Protein AF-0000000083654732 (afdb_homodimer)

pLDDT: mean 75.61, std 21.15, range [20.44, 96.61]

Organism: NCBI:txid97028

Radius of gyration: 24.97 Å; Cα contacts (8 Å, |Δi|>4): 670; chains: 2; bounding box: 41×80×44 Å

Solvent-accessible surface area (backbone atoms only — not comparable to full-atom values): 16141 Å² total; per-residue (Å²): 68,27,28,28,29,35,38,69,39,68,43,82,14,39,35,30,44,23,22,6,34,38,35,41,82,42,89,95,34,48,46,33,24,30,20,31,50,41,73,69,75,74,56,57,64,41,39,33,48,48,19,45,38,50,43,53,50,49,41,56,76,68,66,46,56,57,48,37,37,32,27,56,48,55,69,53,38,44,31,61,77,44,87,53,79,51,83,87,36,42,72,58,42,49,51,40,53,58,57,44,67,73,31,57,82,53,43,71,42,65,45,60,60,78,62,40,43,64,16,48,38,29,21,60,44,12,78,77,62,32,67,46,74,37,78,56,38,72,64,80,85,46,75,57,84,78,59,68,56,73,70,72,83,119,68,28,30,27,27,38,40,73,38,70,40,82,15,38,37,32,43,23,22,5,34,37,37,43,82,43,91,97,34,48,46,34,23,31,19,33,51,42,73,70,76,73,57,58,63,41,41,36,46,49,17,46,40,49,43,53,48,49,41,54,76,67,66,46,57,57,49,36,37,34,28,57,48,54,67,54,38,43,30,60,77,46,84,53,79,51,83,87,35,44,71,57,42,50,50,38,52,57,57,44,68,73,31,57,84,52,44,71,43,65,43,60,61,79,64,40,42,64,16,47,38,29,22,60,45,10,77,76,62,34,67,46,76,36,78,56,37,71,64,78,86,47,76,56,84,79,57,68,56,73,70,73,84,120

Structure (mmCIF, N/CA/C/O backbone):
data_AF-0000000083654732-model_v1
#
loop_
_entity.id
_entity.type
_entity.pdbx_description
1 polymer Isoflavone-7-O-methyltransferase
#
loop_
_atom_site.group_PDB
_atom_site.id
_atom_site.type_symbol
_atom_site.label_atom_id
_atom_site.label_alt_id
_atom_site.label_comp_id
_atom_site.label_asym_id
_atom_site.label_entity_id
_atom_site.label_seq_id
_atom_site.pdbx_PDB_ins_code
_atom_site.Cartn_x
_atom_site.Cartn_y
_atom_site.Cartn_z
_atom_site.occupancy
_atom_site.B_iso_or_equiv
_atom_site.auth_seq_id
_atom_site.auth_comp_id
_atom_site.auth_asym_id
_atom_site.auth_atom_id
_atom_site.pdbx_PDB_model_num
ATOM 1 N N . MET A 1 1 ? 1.361 -28.633 -11.252 1 23.72 1 MET A N 1
ATOM 2 C CA . MET A 1 1 ? 1.614 -28.025 -9.949 1 23.72 1 MET A CA 1
ATOM 3 C C . MET A 1 1 ? 2.151 -26.607 -10.105 1 23.72 1 MET A C 1
ATOM 5 O O . MET A 1 1 ? 3.039 -26.361 -10.924 1 23.72 1 MET A O 1
ATOM 9 N N . ILE A 1 2 ? 1.39 -25.626 -9.713 1 22.77 2 ILE A N 1
ATOM 10 C CA . ILE A 1 2 ? 1.849 -24.241 -9.715 1 22.77 2 ILE A CA 1
ATOM 11 C C . ILE A 1 2 ? 2.205 -23.813 -8.293 1 22.77 2 ILE A C 1
ATOM 13 O O . ILE A 1 2 ? 1.452 -24.076 -7.353 1 22.77 2 ILE A O 1
ATOM 17 N N . THR A 1 3 ? 3.367 -23.392 -7.828 1 22.91 3 THR A N 1
ATOM 18 C CA . THR A 1 3 ? 3.799 -22.81 -6.562 1 22.91 3 THR A CA 1
ATOM 19 C C . THR A 1 3 ? 3.875 -21.289 -6.665 1 22.91 3 THR A C 1
ATOM 21 O O . THR A 1 3 ? 4.295 -20.751 -7.691 1 22.91 3 THR A O 1
ATOM 24 N N . THR A 1 4 ? 3.044 -20.609 -5.703 1 21.51 4 THR A N 1
ATOM 25 C CA . THR A 1 4 ? 3.037 -19.151 -5.688 1 21.51 4 THR A CA 1
ATOM 26 C C . THR A 1 4 ? 3.685 -18.62 -4.412 1 21.51 4 THR A C 1
ATOM 28 O O . THR A 1 4 ? 3.711 -19.309 -3.39 1 21.51 4 THR A O 1
ATOM 31 N N . GLN A 1 5 ? 4.593 -17.677 -4.317 1 20.68 5 GLN A N 1
ATOM 32 C CA . GLN A 1 5 ? 5.138 -16.942 -3.18 1 20.68 5 GLN A CA 1
ATOM 33 C C . GLN A 1 5 ? 4.922 -15.44 -3.342 1 20.68 5 GLN A C 1
ATOM 35 O O . GLN A 1 5 ? 4.813 -14.941 -4.463 1 20.68 5 GLN A O 1
ATOM 40 N N . TRP A 1 6 ? 4.297 -15.123 -2.216 1 20.44 6 TRP A N 1
ATOM 41 C CA . TRP A 1 6 ? 4.212 -13.666 -2.181 1 20.44 6 TRP A CA 1
ATOM 42 C C . TRP A 1 6 ? 5.23 -13.084 -1.207 1 20.44 6 TRP A C 1
ATOM 44 O O . TRP A 1 6 ? 5.702 -13.779 -0.304 1 20.44 6 TRP A O 1
ATOM 54 N N . LEU A 1 7 ? 5.976 -12.311 -1.503 1 21.89 7 LEU A N 1
ATOM 55 C CA . LEU A 1 7 ? 6.815 -11.67 -0.497 1 21.89 7 LEU A CA 1
ATOM 56 C C . LEU A 1 7 ? 6.484 -10.187 -0.376 1 21.89 7 LEU A C 1
ATOM 58 O O . LEU A 1 7 ? 6.144 -9.54 -1.369 1 21.89 7 LEU A O 1
ATOM 62 N N . LEU A 1 8 ? 5.839 -10.073 0.608 1 26.56 8 LEU A N 1
ATOM 63 C CA . LEU A 1 8 ? 5.927 -8.642 0.875 1 26.56 8 LEU A CA 1
ATOM 64 C C . LEU A 1 8 ? 7.38 -8.178 0.876 1 26.56 8 LEU A C 1
ATOM 66 O O . LEU A 1 8 ? 8.229 -8.784 1.533 1 26.56 8 LEU A O 1
ATOM 70 N N . LYS A 1 9 ? 7.904 -8.177 -0.076 1 28.05 9 LYS A N 1
ATOM 71 C CA . LYS A 1 9 ? 9.323 -7.836 -0.123 1 28.05 9 LYS A CA 1
ATOM 72 C C . LYS A 1 9 ? 9.572 -6.44 0.439 1 28.05 9 LYS A C 1
ATOM 74 O O . LYS A 1 9 ? 8.796 -5.515 0.186 1 28.05 9 LYS A O 1
ATOM 79 N N . GLY A 1 10 ? 9.949 -6.548 1.704 1 31.11 10 GLY A N 1
ATOM 80 C CA . GLY A 1 10 ? 10.609 -5.467 2.419 1 31.11 10 GLY A CA 1
ATOM 81 C C . GLY A 1 10 ? 11.268 -4.458 1.497 1 31.11 10 GLY A C 1
ATOM 82 O O . GLY A 1 10 ? 12.153 -3.71 1.919 1 31.11 10 GLY A O 1
ATOM 83 N N . LEU A 1 11 ? 11.115 -4.776 0.254 1 32.77 11 LEU A N 1
ATOM 84 C CA . LEU A 1 11 ? 12.151 -3.899 -0.28 1 32.77 11 LEU A CA 1
ATOM 85 C C . LEU A 1 11 ? 12.127 -2.542 0.416 1 32.77 11 LEU A C 1
ATOM 87 O O . LEU A 1 11 ? 11.079 -2.104 0.896 1 32.77 11 LEU A O 1
ATOM 91 N N . THR A 1 12 ? 13.261 -2.118 0.814 1 35.02 12 THR A N 1
ATOM 92 C CA . THR A 1 12 ? 13.577 -0.896 1.546 1 35.02 12 THR A CA 1
ATOM 93 C C . THR A 1 12 ? 12.467 0.137 1.381 1 35.02 12 THR A C 1
ATOM 95 O O . THR A 1 12 ? 12.251 0.97 2.263 1 35.02 12 THR A O 1
ATOM 98 N N . CYS A 1 13 ? 12.119 0.575 0.256 1 35.91 13 CYS A N 1
ATOM 99 C CA . CYS A 1 13 ? 11.491 1.881 0.09 1 35.91 13 CYS A CA 1
ATOM 100 C C . CYS A 1 13 ? 9.987 1.796 0.32 1 35.91 13 CYS A C 1
ATOM 102 O O . CYS A 1 13 ? 9.275 1.131 -0.435 1 35.91 13 CYS A O 1
ATOM 104 N N . CYS A 1 14 ? 9.39 0.965 1.242 1 44.28 14 CYS A N 1
ATOM 105 C CA . CYS A 1 14 ? 7.959 0.953 1.523 1 44.28 14 CYS A CA 1
ATOM 106 C C . CYS A 1 14 ? 7.359 2.344 1.36 1 44.28 14 CYS A C 1
ATOM 108 O O . CYS A 1 14 ? 8.024 3.346 1.628 1 44.28 14 CYS A O 1
ATOM 110 N N . GLU A 1 15 ? 6.459 2.307 0.436 1 50.62 15 GLU A N 1
ATOM 111 C CA . GLU A 1 15 ? 5.787 3.601 0.354 1 50.62 15 GLU A CA 1
ATOM 112 C C . GLU A 1 15 ? 5.321 4.068 1.73 1 50.62 15 GLU A C 1
ATOM 114 O O . GLU A 1 15 ? 4.809 3.273 2.521 1 50.62 15 GLU A O 1
ATOM 119 N N . LYS A 1 16 ? 6.197 4.701 2.304 1 61.25 16 LYS A N 1
ATOM 120 C CA . LYS A 1 16 ? 5.79 5.38 3.53 1 61.25 16 LYS A CA 1
ATOM 121 C C . LYS A 1 16 ? 4.973 6.632 3.22 1 61.25 16 LYS A C 1
ATOM 123 O O . LYS A 1 16 ? 5.226 7.313 2.225 1 61.25 16 LYS A O 1
ATOM 128 N N . LEU A 1 17 ? 3.813 6.467 3.764 1 70.44 17 LEU A N 1
ATOM 129 C CA . LEU A 1 17 ? 3.11 7.744 3.804 1 70.44 17 LEU A CA 1
ATOM 130 C C . LEU A 1 17 ? 3.766 8.696 4.798 1 70.44 17 LEU A C 1
ATOM 132 O O . LEU A 1 17 ? 4.164 8.282 5.89 1 70.44 17 LEU A O 1
ATOM 136 N N . GLY A 1 18 ? 4.107 9.787 4.269 1 75.59 18 GLY A N 1
ATOM 137 C CA . GLY A 1 18 ? 4.625 10.821 5.151 1 75.59 18 GLY A CA 1
ATOM 138 C C . GLY A 1 18 ? 3.782 12.082 5.152 1 75.59 18 GLY A C 1
ATOM 139 O O . GLY A 1 18 ? 3.109 12.385 4.164 1 75.59 18 GLY A O 1
ATOM 140 N N . TRP A 1 19 ? 3.804 12.702 6.276 1 82.89 19 TRP A N 1
ATOM 141 C CA . TRP A 1 19 ? 3.099 13.972 6.417 1 82.89 19 TRP A CA 1
ATOM 142 C C . TRP A 1 19 ? 3.947 14.984 7.18 1 82.89 19 TRP A C 1
ATOM 144 O O . TRP A 1 19 ? 4.771 14.607 8.017 1 82.89 19 TRP A O 1
ATOM 154 N N . GLY A 1 20 ? 3.828 16.179 6.801 1 83.81 20 GLY A N 1
ATOM 155 C CA . GLY A 1 20 ? 4.371 17.312 7.532 1 83.81 20 GLY A CA 1
ATOM 156 C C . GLY A 1 20 ? 3.313 18.318 7.946 1 83.81 20 GLY A C 1
ATOM 157 O O . GLY A 1 20 ? 2.351 18.552 7.211 1 83.81 20 GLY A O 1
ATOM 158 N N . LEU A 1 21 ? 3.566 18.842 9.154 1 86.09 21 LEU A N 1
ATOM 159 C CA . LEU A 1 21 ? 2.595 19.784 9.699 1 86.09 21 LEU A CA 1
ATOM 160 C C . LEU A 1 21 ? 3.292 20.894 10.479 1 86.09 21 LEU A C 1
ATOM 162 O O . LEU A 1 21 ? 4.308 20.653 11.136 1 86.09 21 LEU A O 1
ATOM 166 N N . VAL A 1 22 ? 2.786 22.151 10.323 1 87.13 22 VAL A N 1
ATOM 167 C CA . VAL A 1 22 ? 3.195 23.265 11.173 1 87.13 22 VAL A CA 1
ATOM 168 C C . VAL A 1 22 ? 1.96 23.996 11.696 1 87.13 22 VAL A C 1
ATOM 170 O O . VAL A 1 22 ? 1.037 24.291 10.934 1 87.13 22 VAL A O 1
ATOM 173 N N . ALA A 1 23 ? 1.933 24.206 13.002 1 88.31 23 ALA A N 1
ATOM 174 C CA . ALA A 1 23 ? 0.839 24.923 13.653 1 88.31 23 ALA A CA 1
ATOM 175 C C . ALA A 1 23 ? 1.311 26.27 14.193 1 88.31 23 ALA A C 1
ATOM 177 O O . ALA A 1 23 ? 2.322 26.345 14.895 1 88.31 23 ALA A O 1
ATOM 178 N N . TYR A 1 24 ? 0.587 27.288 13.801 1 86.18 24 TYR A N 1
ATOM 179 C CA . TYR A 1 24 ? 0.863 28.644 14.261 1 86.18 24 TYR A CA 1
ATOM 180 C C . TYR A 1 24 ? -0.244 29.144 15.182 1 86.18 24 TYR A C 1
ATOM 182 O O . TYR A 1 24 ? -1.425 29.088 14.83 1 86.18 24 TYR A O 1
ATOM 190 N N . ASP A 1 25 ? 0.156 29.555 16.383 1 84.14 25 ASP A N 1
ATOM 191 C CA . ASP A 1 25 ? -0.836 30.149 17.274 1 84.14 25 ASP A CA 1
ATOM 192 C C . ASP A 1 25 ? -0.983 31.646 17.013 1 84.14 25 ASP A C 1
ATOM 194 O O . ASP A 1 25 ? -2.034 32.229 17.289 1 84.14 25 ASP A O 1
ATOM 198 N N . GLN A 1 26 ? 0.06 32.307 16.6 1 80.15 26 GLN A N 1
ATOM 199 C CA . GLN A 1 26 ? 0.127 33.686 16.127 1 80.15 26 GLN A CA 1
ATOM 200 C C . GLN A 1 26 ? 0.923 33.785 14.83 1 80.15 26 GLN A C 1
ATOM 202 O O . GLN A 1 26 ? 1.696 32.883 14.499 1 80.15 26 GLN A O 1
ATOM 207 N N . PRO A 1 27 ? 0.533 34.772 14.062 1 74.09 27 PRO A N 1
ATOM 208 C CA . PRO A 1 27 ? 1.33 34.914 12.842 1 74.09 27 PRO A CA 1
ATOM 209 C C . PRO A 1 27 ? 2.831 34.804 13.101 1 74.09 27 PRO A C 1
ATOM 211 O O . PRO A 1 27 ? 3.339 35.39 14.061 1 74.09 27 PRO A O 1
ATOM 214 N N . ASN A 1 28 ? 3.465 33.97 12.418 1 71.81 28 ASN A N 1
ATOM 215 C CA . ASN A 1 28 ? 4.915 33.804 12.439 1 71.81 28 ASN A CA 1
ATOM 216 C C . ASN A 1 28 ? 5.39 33.19 13.753 1 71.81 28 ASN A C 1
ATOM 218 O O . ASN A 1 28 ? 6.553 33.343 14.13 1 71.81 28 ASN A O 1
ATOM 222 N N . SER A 1 29 ? 4.459 32.771 14.558 1 82.19 29 SER A N 1
ATOM 223 C CA . SER A 1 29 ? 4.821 32.077 15.79 1 82.19 29 SER A CA 1
ATOM 224 C C . SER A 1 29 ? 4.461 30.597 15.717 1 82.19 29 SER A C 1
ATOM 226 O O . SER A 1 29 ? 3.29 30.231 15.841 1 82.19 29 SER A O 1
ATOM 228 N N . VAL A 1 30 ? 5.462 29.847 15.638 1 84.39 30 VAL A N 1
ATOM 229 C CA . VAL A 1 30 ? 5.263 28.406 15.521 1 84.39 30 VAL A CA 1
ATOM 230 C C . VAL A 1 30 ? 4.9 27.822 16.885 1 84.39 30 VAL A C 1
ATOM 232 O O . VAL A 1 30 ? 5.615 28.032 17.867 1 84.39 30 VAL A O 1
ATOM 235 N N . TYR A 1 31 ? 3.822 27.244 16.948 1 88.53 31 TYR A N 1
ATOM 236 C CA . TYR A 1 31 ? 3.444 26.541 18.169 1 88.53 31 TYR A CA 1
ATOM 237 C C . TYR A 1 31 ? 4.012 25.127 18.182 1 88.53 31 TYR A C 1
ATOM 239 O O . TYR A 1 31 ? 4.672 24.725 19.143 1 88.53 31 TYR A O 1
ATOM 247 N N . ILE A 1 32 ? 3.776 24.383 17.098 1 87.9 32 ILE A N 1
ATOM 248 C CA . ILE A 1 32 ? 4.408 23.079 16.928 1 87.9 32 ILE A CA 1
ATOM 249 C C . ILE A 1 32 ? 4.703 22.838 15.45 1 87.9 32 ILE A C 1
ATOM 251 O O . ILE A 1 32 ? 4.046 23.41 14.577 1 87.9 32 ILE A O 1
ATOM 255 N N . SER A 1 33 ? 5.672 22.097 15.13 1 86.58 33 SER A N 1
ATOM 256 C CA . SER A 1 33 ? 5.963 21.472 13.844 1 86.58 33 SER A CA 1
ATOM 257 C C . SER A 1 33 ? 6.144 19.965 13.99 1 86.58 33 SER A C 1
ATOM 259 O O . SER A 1 33 ? 6.605 19.488 15.029 1 86.58 33 SER A O 1
ATOM 261 N N . ALA A 1 34 ? 5.665 19.243 12.995 1 86.17 34 ALA A N 1
ATOM 262 C CA . ALA A 1 34 ? 5.703 17.791 13.152 1 86.17 34 ALA A CA 1
ATOM 263 C C . ALA A 1 34 ? 5.777 17.095 11.796 1 86.17 34 ALA A C 1
ATOM 265 O O . ALA A 1 34 ? 5.35 17.651 10.781 1 86.17 34 ALA A O 1
ATOM 266 N N . CYS A 1 35 ? 6.396 15.966 11.728 1 82.25 35 CYS A N 1
ATOM 267 C CA . CYS A 1 35 ? 6.351 15.051 10.592 1 82.25 35 CYS A CA 1
ATOM 268 C C . CYS A 1 35 ? 5.996 13.639 11.042 1 82.25 35 CYS A C 1
ATOM 270 O O . CYS A 1 35 ? 6.251 13.266 12.189 1 82.25 35 CYS A O 1
ATOM 272 N N . ARG A 1 36 ? 5.294 12.966 10.229 1 78.65 36 ARG A N 1
ATOM 273 C CA . ARG A 1 36 ? 4.883 11.589 10.485 1 78.65 36 ARG A CA 1
ATOM 274 C C . ARG A 1 36 ? 5.082 10.72 9.248 1 78.65 36 ARG A C 1
ATOM 276 O O . ARG A 1 36 ? 5.048 11.218 8.12 1 78.65 36 ARG A O 1
ATOM 283 N N . ASN A 1 37 ? 5.39 9.494 9.48 1 75.11 37 ASN A N 1
ATOM 284 C CA . ASN A 1 37 ? 5.435 8.522 8.393 1 75.11 37 ASN A CA 1
ATOM 285 C C . ASN A 1 37 ? 4.734 7.221 8.775 1 75.11 37 ASN A C 1
ATOM 287 O O . ASN A 1 37 ? 4.66 6.874 9.955 1 75.11 37 ASN A O 1
ATOM 291 N N . GLU A 1 38 ? 3.985 6.698 7.957 1 71.56 38 GLU A N 1
ATOM 292 C CA . GLU A 1 38 ? 3.297 5.426 8.158 1 71.56 38 GLU A CA 1
ATOM 293 C C . GLU A 1 38 ? 3.591 4.454 7.02 1 71.56 38 GLU A C 1
ATOM 295 O O . GLU A 1 38 ? 3.62 4.848 5.852 1 71.56 38 GLU A O 1
ATOM 300 N N . SER A 1 39 ? 4.001 3.305 7.405 1 65.47 39 SER A N 1
ATOM 301 C CA . SER A 1 39 ? 4.222 2.269 6.402 1 65.47 39 SER A CA 1
ATOM 302 C C . SER A 1 39 ? 2.906 1.636 5.962 1 65.47 39 SER A C 1
ATOM 304 O O . SER A 1 39 ? 2.02 1.398 6.785 1 65.47 39 SER A O 1
ATOM 306 N N . ILE A 1 40 ? 2.73 1.633 4.715 1 60.08 40 ILE A N 1
ATOM 307 C CA . ILE A 1 40 ? 1.625 0.843 4.183 1 60.08 40 ILE A CA 1
ATOM 308 C C . ILE A 1 40 ? 2.013 -0.634 4.156 1 60.08 40 ILE A C 1
ATOM 310 O O . ILE A 1 40 ? 3.01 -1.009 3.536 1 60.08 40 ILE A O 1
ATOM 314 N N . GLU A 1 41 ? 1.504 -1.353 5.137 1 60.46 41 GLU A N 1
ATOM 315 C CA . GLU A 1 41 ? 1.827 -2.777 5.172 1 60.46 41 GLU A CA 1
ATOM 316 C C . GLU A 1 41 ? 0.789 -3.597 4.412 1 60.46 41 GLU A C 1
ATOM 318 O O . GLU A 1 41 ? -0.414 -3.368 4.55 1 60.46 41 GLU A O 1
ATOM 323 N N . ILE A 1 42 ? 1.255 -4.271 3.42 1 62.78 42 ILE A N 1
ATOM 324 C CA . ILE A 1 42 ? 0.395 -5.262 2.782 1 62.78 42 ILE A CA 1
ATOM 325 C C . ILE A 1 42 ? 0.306 -6.509 3.66 1 62.78 42 ILE A C 1
ATOM 327 O O . ILE A 1 42 ? 1.31 -6.953 4.222 1 62.78 42 ILE A O 1
ATOM 331 N N . ASP A 1 43 ? -0.898 -6.964 3.845 1 69.79 43 ASP A N 1
ATOM 332 C CA . ASP A 1 43 ? -1.082 -8.228 4.551 1 69.79 43 ASP A CA 1
ATOM 333 C C . ASP A 1 43 ? -0.396 -9.375 3.812 1 69.79 43 ASP A C 1
ATOM 335 O O . ASP A 1 43 ? -0.663 -9.607 2.631 1 69.79 43 ASP A O 1
ATOM 339 N N . PRO A 1 44 ? 0.569 -9.989 4.493 1 75.67 44 PRO A N 1
ATOM 340 C CA . PRO A 1 44 ? 1.275 -11.092 3.836 1 75.67 44 PRO A CA 1
ATOM 341 C C . PRO A 1 44 ? 0.326 -12.157 3.29 1 75.67 44 PRO A C 1
ATOM 343 O O . PRO A 1 44 ? 0.592 -12.745 2.238 1 75.67 44 PRO A O 1
ATOM 346 N N . LEU A 1 45 ? -0.816 -12.368 3.981 1 81.76 45 LEU A N 1
ATOM 347 C CA . LEU A 1 45 ? -1.783 -13.367 3.538 1 81.76 45 LEU A CA 1
ATOM 348 C C . LEU A 1 45 ? -2.425 -12.955 2.219 1 81.76 45 LEU A C 1
ATOM 350 O O . LEU A 1 45 ? -2.708 -13.803 1.369 1 81.76 45 LEU A O 1
ATOM 354 N N . LEU A 1 46 ? -2.558 -11.66 2.176 1 80.71 46 LEU A N 1
ATOM 355 C CA . LEU A 1 46 ? -3.124 -11.158 0.928 1 80.71 46 LEU A CA 1
ATOM 356 C C . LEU A 1 46 ? -2.181 -11.422 -0.241 1 80.71 46 LEU A C 1
ATOM 358 O O . LEU A 1 46 ? -2.617 -11.856 -1.31 1 80.71 46 LEU A O 1
ATOM 362 N N . ALA A 1 47 ? -0.917 -11.133 -0.057 1 78.78 47 ALA A N 1
ATOM 363 C CA . ALA A 1 47 ? 0.079 -11.392 -1.094 1 78.78 47 ALA A CA 1
ATOM 364 C C . ALA A 1 47 ? 0.11 -12.872 -1.467 1 78.78 47 ALA A C 1
ATOM 366 O O . ALA A 1 47 ? 0.215 -13.22 -2.645 1 78.78 47 ALA A O 1
ATOM 367 N N . GLU A 1 48 ? 0.007 -13.71 -0.486 1 82.12 48 GLU A N 1
ATOM 368 C CA . GLU A 1 48 ? 0.054 -15.155 -0.69 1 82.12 48 GLU A CA 1
ATOM 369 C C . GLU A 1 48 ? -1.145 -15.636 -1.503 1 82.12 48 GLU A C 1
ATOM 371 O O . GLU A 1 48 ? -0.99 -16.412 -2.448 1 82.12 48 GLU A O 1
ATOM 376 N N . VAL A 1 49 ? -2.31 -15.159 -1.134 1 88.89 49 VAL A N 1
ATOM 377 C CA . VAL A 1 49 ? -3.507 -15.625 -1.826 1 88.89 49 VAL A CA 1
ATOM 378 C C . VAL A 1 49 ? -3.532 -15.068 -3.248 1 88.89 49 VAL A C 1
ATOM 380 O O . VAL A 1 49 ? -3.997 -15.735 -4.175 1 88.89 49 VAL A O 1
ATOM 383 N N . LEU A 1 50 ? -2.975 -13.922 -3.443 1 85.12 50 LEU A N 1
ATOM 384 C CA . LEU A 1 50 ? -2.876 -13.367 -4.788 1 85.12 50 LEU A CA 1
ATOM 385 C C . LEU A 1 50 ? -1.945 -14.206 -5.656 1 85.12 50 LEU A C 1
ATOM 387 O O . LEU A 1 50 ? -2.175 -14.352 -6.859 1 85.12 50 LEU A O 1
ATOM 391 N N . GLY A 1 51 ? -0.887 -14.668 -5.047 1 86.39 51 GLY A N 1
ATOM 392 C CA . GLY A 1 51 ? -0.018 -15.585 -5.768 1 86.39 51 GLY A CA 1
ATOM 393 C C . GLY A 1 51 ? -0.733 -16.835 -6.244 1 86.39 51 GLY A C 1
ATOM 394 O O . GLY A 1 51 ? -0.558 -17.259 -7.389 1 86.39 51 GLY A O 1
ATOM 395 N N . ILE A 1 52 ? -1.522 -17.421 -5.389 1 88.91 52 ILE A N 1
ATOM 396 C CA . ILE A 1 52 ? -2.282 -18.619 -5.729 1 88.91 52 ILE A CA 1
ATOM 397 C C . ILE A 1 52 ? -3.296 -18.293 -6.824 1 88.91 52 ILE A C 1
ATOM 399 O O . ILE A 1 52 ? -3.436 -19.045 -7.792 1 88.91 52 ILE A O 1
ATOM 403 N N . ARG A 1 53 ? -3.975 -17.171 -6.707 1 91.24 53 ARG A N 1
ATOM 404 C CA . ARG A 1 53 ? -4.926 -16.756 -7.733 1 91.24 53 ARG A CA 1
ATOM 405 C C . ARG A 1 53 ? -4.242 -16.617 -9.089 1 91.24 53 ARG A C 1
ATOM 407 O O . ARG A 1 53 ? -4.791 -17.03 -10.113 1 91.24 53 ARG A O 1
ATOM 414 N N . TRP A 1 54 ? -3.065 -16.028 -9.002 1 88.83 54 TRP A N 1
ATOM 415 C CA . TRP A 1 54 ? -2.307 -15.883 -10.24 1 88.83 54 TRP A CA 1
ATOM 416 C C . TRP A 1 54 ? -1.974 -17.246 -10.838 1 88.83 54 TRP A C 1
ATOM 418 O O . TRP A 1 54 ? -2.036 -17.428 -12.056 1 88.83 54 TRP A O 1
ATOM 428 N N . GLY A 1 55 ? -1.577 -18.189 -10.028 1 91.06 55 GLY A N 1
ATOM 429 C CA . GLY A 1 55 ? -1.349 -19.546 -10.499 1 91.06 55 GLY A CA 1
ATOM 430 C C . GLY A 1 55 ? -2.566 -20.158 -11.168 1 91.06 55 GLY A C 1
ATOM 431 O O . GLY A 1 55 ? -2.459 -20.739 -12.25 1 91.06 55 GLY A O 1
ATOM 432 N N . LEU A 1 56 ? -3.704 -20.021 -10.587 1 92.27 56 LEU A N 1
ATOM 433 C CA . LEU A 1 56 ? -4.945 -20.561 -11.129 1 92.27 56 LEU A CA 1
ATOM 434 C C . LEU A 1 56 ? -5.295 -19.895 -12.456 1 92.27 56 LEU A C 1
ATOM 436 O O . LEU A 1 56 ? -5.688 -20.569 -13.41 1 92.27 56 LEU A O 1
ATOM 440 N N . GLN A 1 57 ? -5.116 -18.607 -12.466 1 93.71 57 GLN A N 1
ATOM 441 C CA . GLN A 1 57 ? -5.372 -17.879 -13.705 1 93.71 57 GLN A CA 1
ATOM 442 C C . GLN A 1 57 ? -4.443 -18.347 -14.821 1 93.71 57 GLN A C 1
ATOM 444 O O . GLN A 1 57 ? -4.869 -18.501 -15.967 1 93.71 57 GLN A O 1
ATOM 449 N N . THR A 1 58 ? -3.21 -18.532 -14.447 1 88.72 58 THR A N 1
ATOM 450 C CA . THR A 1 58 ? -2.234 -19.008 -15.421 1 88.72 58 THR A CA 1
ATOM 451 C C . THR A 1 58 ? -2.651 -20.364 -15.985 1 88.72 58 THR A C 1
ATOM 453 O O . THR A 1 58 ? -2.601 -20.578 -17.198 1 88.72 58 THR A O 1
ATOM 456 N N . ALA A 1 59 ? -3.076 -21.271 -15.139 1 91.27 59 ALA A N 1
ATOM 457 C CA . ALA A 1 59 ? -3.54 -22.584 -15.58 1 91.27 59 ALA A CA 1
ATOM 458 C C . ALA A 1 59 ? -4.722 -22.455 -16.537 1 91.27 59 ALA A C 1
ATOM 460 O O . ALA A 1 59 ? -4.795 -23.165 -17.543 1 91.27 59 ALA A O 1
ATOM 461 N N . LYS A 1 60 ? -5.605 -21.551 -16.241 1 93.36 60 LYS A N 1
ATOM 462 C CA . LYS A 1 60 ? -6.763 -21.309 -17.096 1 93.36 60 LYS A CA 1
ATOM 463 C C . LYS A 1 60 ? -6.337 -20.779 -18.462 1 93.36 60 LYS A C 1
ATOM 465 O O . LYS A 1 60 ? -6.812 -21.256 -19.494 1 93.36 60 LYS A O 1
ATOM 470 N N . ASP A 1 61 ? -5.412 -19.839 -18.401 1 92.45 61 ASP A N 1
ATOM 471 C CA . ASP A 1 61 ? -4.922 -19.235 -19.637 1 92.45 61 ASP A CA 1
ATOM 472 C C . ASP A 1 61 ? -4.216 -20.268 -20.512 1 92.45 61 ASP A C 1
ATOM 474 O O . ASP A 1 61 ? -4.232 -20.164 -21.74 1 92.45 61 ASP A O 1
ATOM 478 N N . LEU A 1 62 ? -3.623 -21.315 -19.869 1 87.59 62 LEU A N 1
ATOM 479 C CA . LEU A 1 62 ? -2.926 -22.377 -20.587 1 87.59 62 LEU A CA 1
ATOM 480 C C . LEU A 1 62 ? -3.9 -23.461 -21.034 1 87.59 62 LEU A C 1
ATOM 482 O O . LEU A 1 62 ? -3.497 -24.445 -21.658 1 87.59 62 LEU A O 1
ATOM 486 N N . ASN A 1 63 ? -5.168 -23.321 -20.663 1 94.08 63 ASN A N 1
ATOM 487 C CA . ASN A 1 63 ? -6.234 -24.255 -21.011 1 94.08 63 ASN A CA 1
ATOM 488 C C . ASN A 1 63 ? -5.951 -25.655 -20.473 1 94.08 63 ASN A C 1
ATOM 490 O O . ASN A 1 63 ? -6.147 -26.646 -21.178 1 94.08 63 ASN A O 1
ATOM 494 N N . TRP A 1 64 ? -5.407 -25.751 -19.291 1 90.35 64 TRP A N 1
ATOM 495 C CA . TRP A 1 64 ? -5.189 -27.038 -18.64 1 90.35 64 TRP A CA 1
ATOM 496 C C . TRP A 1 64 ? -6.479 -27.556 -18.012 1 90.35 64 TRP A C 1
ATOM 498 O O . TRP A 1 64 ? -7.174 -26.818 -17.31 1 90.35 64 TRP A O 1
ATOM 508 N N . PRO A 1 65 ? -6.836 -28.761 -18.296 1 93.27 65 PRO A N 1
ATOM 509 C CA . PRO A 1 65 ? -8.087 -29.298 -17.755 1 93.27 65 PRO A CA 1
ATOM 510 C C . PRO A 1 65 ? -8.004 -29.594 -16.26 1 93.27 65 PRO A C 1
ATOM 512 O O . PRO A 1 65 ? -9.018 -29.54 -15.559 1 93.27 65 PRO A O 1
ATOM 515 N N . THR A 1 66 ? -6.786 -30.055 -15.818 1 92.31 66 THR A N 1
ATOM 516 C CA . THR A 1 66 ? -6.539 -30.328 -14.407 1 92.31 66 THR A CA 1
ATOM 517 C C . THR A 1 66 ? -5.395 -29.467 -13.88 1 92.31 66 THR A C 1
ATOM 519 O O . THR A 1 66 ? -4.535 -29.031 -14.649 1 92.31 66 THR A O 1
ATOM 522 N N . VAL A 1 67 ? -5.501 -29.193 -12.604 1 89.87 67 VAL A N 1
ATOM 523 C CA . VAL A 1 67 ? -4.434 -28.373 -12.039 1 89.87 67 VAL A CA 1
ATOM 524 C C . VAL A 1 67 ? -4.201 -28.76 -10.581 1 89.87 67 VAL A C 1
ATOM 526 O O . VAL A 1 67 ? -5.147 -29.081 -9.858 1 89.87 67 VAL A O 1
ATOM 529 N N . THR A 1 68 ? -2.928 -28.817 -10.224 1 89.55 68 THR A N 1
ATOM 530 C CA . THR A 1 68 ? -2.499 -28.858 -8.831 1 89.55 68 THR A CA 1
ATOM 531 C C . THR A 1 68 ? -1.682 -27.618 -8.48 1 89.55 68 THR A C 1
ATOM 533 O O . THR A 1 68 ? -0.642 -27.36 -9.088 1 89.55 68 THR A O 1
ATOM 536 N N . ILE A 1 69 ? -2.254 -26.823 -7.546 1 89.77 69 ILE A N 1
ATOM 537 C CA . ILE A 1 69 ? -1.54 -25.644 -7.068 1 89.77 69 ILE A CA 1
ATOM 538 C C . ILE A 1 69 ? -0.788 -25.983 -5.783 1 89.77 69 ILE A C 1
ATOM 540 O O . ILE A 1 69 ? -1.368 -26.533 -4.843 1 89.77 69 ILE A O 1
ATOM 544 N N . VAL A 1 70 ? 0.475 -25.671 -5.771 1 85.95 70 VAL A N 1
ATOM 545 C CA . VAL A 1 70 ? 1.312 -25.9 -4.597 1 85.95 70 VAL A CA 1
ATOM 546 C C . VAL A 1 70 ? 1.785 -24.563 -4.031 1 85.95 70 VAL A C 1
ATOM 548 O O . VAL A 1 70 ? 2.268 -23.704 -4.772 1 85.95 70 VAL A O 1
ATOM 551 N N . SER A 1 71 ? 1.617 -24.388 -2.77 1 84.45 71 SER A N 1
ATOM 552 C CA . SER A 1 71 ? 2.019 -23.16 -2.093 1 84.45 71 SER A CA 1
ATOM 553 C C . SER A 1 71 ? 2.576 -23.451 -0.703 1 84.45 71 SER A C 1
ATOM 555 O O . SER A 1 71 ? 2.199 -24.44 -0.072 1 84.45 71 SER A O 1
ATOM 557 N N . ASP A 1 72 ? 3.417 -22.602 -0.188 1 78.38 72 ASP A N 1
ATOM 558 C CA . ASP A 1 72 ? 3.929 -22.75 1.171 1 78.38 72 ASP A CA 1
ATOM 559 C C . ASP A 1 72 ? 3.125 -21.906 2.156 1 78.38 72 ASP A C 1
ATOM 561 O O . ASP A 1 72 ? 3.529 -21.734 3.308 1 78.38 72 ASP A O 1
ATOM 565 N N . ALA A 1 73 ? 1.939 -21.382 1.734 1 83.01 73 ALA A N 1
ATOM 566 C CA . ALA A 1 73 ? 1.039 -20.607 2.584 1 83.01 73 ALA A CA 1
ATOM 567 C C . ALA A 1 73 ? -0.044 -21.494 3.19 1 83.01 73 ALA A C 1
ATOM 569 O O . ALA A 1 73 ? -1.157 -21.572 2.665 1 83.01 73 ALA A O 1
ATOM 570 N N . GLU A 1 74 ? 0.316 -22.051 4.318 1 89.33 74 GLU A N 1
ATOM 571 C CA . GLU A 1 74 ? -0.549 -23.055 4.931 1 89.33 74 GLU A CA 1
ATOM 572 C C . GLU A 1 74 ? -1.929 -22.481 5.238 1 89.33 74 GLU A C 1
ATOM 574 O O . GLU A 1 74 ? -2.948 -23.096 4.918 1 89.33 74 GLU A O 1
ATOM 579 N N . VAL A 1 75 ? -1.981 -21.313 5.788 1 91.13 75 VAL A N 1
ATOM 580 C CA . VAL A 1 75 ? -3.236 -20.699 6.211 1 91.13 75 VAL A CA 1
ATOM 581 C C . VAL A 1 75 ? -4.124 -20.448 4.995 1 91.13 75 VAL A C 1
ATOM 583 O O . VAL A 1 75 ? -5.321 -20.746 5.02 1 91.13 75 VAL A O 1
ATOM 586 N N . VAL A 1 76 ? -3.561 -19.987 3.937 1 89.29 76 VAL A N 1
ATOM 587 C CA . VAL A 1 76 ? -4.307 -19.654 2.727 1 89.29 76 VAL A CA 1
ATOM 588 C C . VAL A 1 76 ? -4.855 -20.93 2.091 1 89.29 76 VAL A C 1
ATOM 590 O O . VAL A 1 76 ? -6.017 -20.976 1.68 1 89.29 76 VAL A O 1
ATOM 593 N N . VAL A 1 77 ? -3.976 -21.93 2.045 1 91.19 77 VAL A N 1
ATOM 594 C CA . VAL A 1 77 ? -4.386 -23.204 1.464 1 91.19 77 VAL A CA 1
ATOM 595 C C . VAL A 1 77 ? -5.565 -23.775 2.249 1 91.19 77 VAL A C 1
ATOM 597 O O . VAL A 1 77 ? -6.532 -24.264 1.66 1 91.19 77 VAL A O 1
ATOM 600 N N . LYS A 1 78 ? -5.485 -23.635 3.532 1 95.18 78 LYS A N 1
ATOM 601 C CA . LYS A 1 78 ? -6.578 -24.101 4.381 1 95.18 78 LYS A CA 1
ATOM 602 C C . LYS A 1 78 ? -7.859 -23.32 4.104 1 95.18 78 LYS A C 1
ATOM 604 O O . LYS A 1 78 ? -8.946 -23.899 4.049 1 95.18 78 LYS A O 1
ATOM 609 N N . CYS A 1 79 ? -7.759 -22.081 3.887 1 95.23 79 CYS A N 1
ATOM 610 C CA . CYS A 1 79 ? -8.918 -21.238 3.62 1 95.23 79 CYS A CA 1
ATOM 611 C C . CYS A 1 79 ? -9.585 -21.626 2.306 1 95.23 79 CYS A C 1
ATOM 613 O O . CYS A 1 79 ? -10.813 -21.638 2.208 1 95.23 79 CYS A O 1
ATOM 615 N N . ILE A 1 80 ? -8.803 -21.924 1.391 1 93.8 80 ILE A N 1
ATOM 616 C CA . ILE A 1 80 ? -9.328 -22.253 0.069 1 93.8 80 ILE A CA 1
ATOM 617 C C . ILE A 1 80 ? -10.026 -23.61 0.114 1 93.8 80 ILE A C 1
ATOM 619 O O . ILE A 1 80 ? -11.098 -23.784 -0.471 1 93.8 80 ILE A O 1
ATOM 623 N N . ASN A 1 81 ? -9.376 -24.525 0.834 1 94.82 81 ASN A N 1
ATOM 624 C CA . ASN A 1 81 ? -9.86 -25.901 0.818 1 94.82 81 ASN A CA 1
ATOM 625 C C . ASN A 1 81 ? -10.985 -26.112 1.827 1 94.82 81 ASN A C 1
ATOM 627 O O . ASN A 1 81 ? -11.705 -27.11 1.761 1 94.82 81 ASN A O 1
ATOM 631 N N . SER A 1 82 ? -11.024 -25.208 2.794 1 88.55 82 SER A N 1
ATOM 632 C CA . SER A 1 82 ? -11.967 -25.452 3.88 1 88.55 82 SER A CA 1
ATOM 633 C C . SER A 1 82 ? -12.851 -24.235 4.128 1 88.55 82 SER A C 1
ATOM 635 O O . SER A 1 82 ? -12.865 -23.297 3.327 1 88.55 82 SER A O 1
ATOM 637 N N . LYS A 1 83 ? -13.471 -24.184 5.331 1 79.99 83 LYS A N 1
ATOM 638 C CA . LYS A 1 83 ? -14.35 -23.083 5.716 1 79.99 83 LYS A CA 1
ATOM 639 C C . LYS A 1 83 ? -13.625 -22.092 6.623 1 79.99 83 LYS A C 1
ATOM 641 O O . LYS A 1 83 ? -14.251 -21.211 7.215 1 79.99 83 LYS A O 1
ATOM 646 N N . ALA A 1 84 ? -12.326 -22.325 6.694 1 85.96 84 ALA A N 1
ATOM 647 C CA . ALA A 1 84 ? -11.589 -21.314 7.447 1 85.96 84 ALA A CA 1
ATOM 648 C C . ALA A 1 84 ? -11.69 -19.947 6.775 1 85.96 84 ALA A C 1
ATOM 650 O O . ALA A 1 84 ? -11.752 -19.856 5.547 1 85.96 84 ALA A O 1
ATOM 651 N N . HIS A 1 85 ? -11.835 -19.038 7.631 1 88.76 85 HIS A N 1
ATOM 652 C CA . HIS A 1 85 ? -12.038 -17.699 7.09 1 88.76 85 HIS A CA 1
ATOM 653 C C . HIS A 1 85 ? -11.097 -16.692 7.744 1 88.76 85 HIS A C 1
ATOM 655 O O . HIS A 1 85 ? -10.881 -16.736 8.957 1 88.76 85 HIS A O 1
ATOM 661 N N . VAL A 1 86 ? -10.446 -16.016 6.91 1 88.62 86 VAL A N 1
ATOM 662 C CA . VAL A 1 86 ? -9.704 -14.828 7.316 1 88.62 86 VAL A CA 1
ATOM 663 C C . VAL A 1 86 ? -10.219 -13.61 6.553 1 88.62 86 VAL A C 1
ATOM 665 O O . VAL A 1 86 ? -10.116 -13.55 5.325 1 88.62 86 VAL A O 1
ATOM 668 N N . ALA A 1 87 ? -10.729 -12.662 7.285 1 88.61 87 ALA A N 1
ATOM 669 C CA . ALA A 1 87 ? -11.438 -11.523 6.708 1 88.61 87 ALA A CA 1
ATOM 670 C C . ALA A 1 87 ? -10.575 -10.805 5.675 1 88.61 87 ALA A C 1
ATOM 672 O O . ALA A 1 87 ? -11.061 -10.425 4.607 1 88.61 87 ALA A O 1
ATOM 673 N N . ALA A 1 88 ? -9.305 -10.685 5.904 1 79.27 88 ALA A N 1
ATOM 674 C CA . ALA A 1 88 ? -8.384 -9.892 5.093 1 79.27 88 ALA A CA 1
ATOM 675 C C . ALA A 1 88 ? -8.237 -10.483 3.694 1 79.27 88 ALA A C 1
ATOM 677 O O . ALA A 1 88 ? -7.899 -9.771 2.745 1 79.27 88 ALA A O 1
ATOM 678 N N . ILE A 1 89 ? -8.546 -11.753 3.507 1 86.3 89 ILE A N 1
ATOM 679 C CA . ILE A 1 89 ? -8.252 -12.373 2.219 1 86.3 89 ILE A CA 1
ATOM 680 C C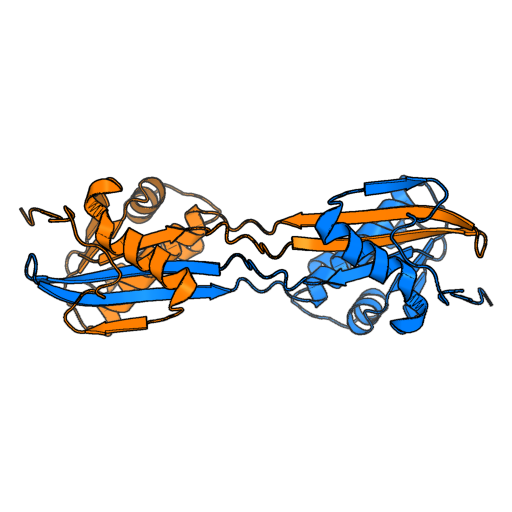 . ILE A 1 89 ? -9.505 -13.056 1.676 1 86.3 89 ILE A C 1
ATOM 682 O O . ILE A 1 89 ? -9.479 -13.642 0.592 1 86.3 89 ILE A O 1
ATOM 686 N N . ASP A 1 90 ? -10.635 -12.909 2.341 1 92.62 90 ASP A N 1
ATOM 687 C CA . ASP A 1 90 ? -11.85 -13.654 2.024 1 92.62 90 ASP A CA 1
ATOM 688 C C . ASP A 1 90 ? -12.275 -13.422 0.576 1 92.62 90 ASP A C 1
ATOM 690 O O . ASP A 1 90 ? -12.69 -14.356 -0.112 1 92.62 90 ASP A O 1
ATOM 694 N N . HIS A 1 91 ? -12.211 -12.219 0.147 1 91.38 91 HIS A N 1
ATOM 695 C CA . HIS A 1 91 ? -12.671 -11.917 -1.203 1 91.38 91 HIS A CA 1
ATOM 696 C C . HIS A 1 91 ? -11.795 -12.599 -2.249 1 91.38 91 HIS A C 1
ATOM 698 O O . HIS A 1 91 ? -12.296 -13.07 -3.273 1 91.38 91 HIS A O 1
ATOM 704 N N . ILE A 1 92 ? -10.531 -12.654 -2.022 1 90.27 92 ILE A N 1
ATOM 705 C CA . ILE A 1 92 ? -9.628 -13.273 -2.985 1 90.27 92 ILE A CA 1
ATOM 706 C C . ILE A 1 92 ? -9.749 -14.793 -2.902 1 90.27 92 ILE A C 1
ATOM 708 O O . ILE A 1 92 ? -9.644 -15.487 -3.916 1 90.27 92 ILE A O 1
ATOM 712 N N . VAL A 1 93 ? -9.966 -15.311 -1.671 1 95.02 93 VAL A N 1
ATOM 713 C CA . VAL A 1 93 ? -10.195 -16.741 -1.494 1 95.02 93 VAL A CA 1
ATOM 714 C C . VAL A 1 93 ? -11.408 -17.176 -2.314 1 95.02 93 VAL A C 1
ATOM 716 O O . VAL A 1 93 ? -11.375 -18.212 -2.981 1 95.02 93 VAL A O 1
ATOM 719 N N . GLN A 1 94 ? -12.414 -16.351 -2.266 1 95.61 94 GLN A N 1
ATOM 720 C CA . GLN A 1 94 ? -13.601 -16.65 -3.059 1 95.61 94 GLN A CA 1
ATOM 721 C C . GLN A 1 94 ? -13.282 -16.642 -4.551 1 95.61 94 GLN A C 1
ATOM 723 O O . GLN A 1 94 ? -13.765 -17.495 -5.299 1 95.61 94 GLN A O 1
ATOM 728 N N . ASP A 1 95 ? -12.516 -15.693 -4.971 1 94.17 95 ASP A N 1
ATOM 729 C CA . ASP A 1 95 ? -12.074 -15.665 -6.361 1 94.17 95 ASP A CA 1
ATOM 730 C C . ASP A 1 95 ? -11.372 -16.967 -6.74 1 94.17 95 ASP A C 1
ATOM 732 O O . ASP A 1 95 ? -11.617 -17.521 -7.814 1 94.17 95 ASP A O 1
ATOM 736 N N . CYS A 1 96 ? -10.505 -17.444 -5.916 1 93.33 96 CYS A N 1
ATOM 737 C CA . CYS A 1 96 ? -9.768 -18.68 -6.158 1 93.33 96 CYS A CA 1
ATOM 738 C C . CYS A 1 96 ? -10.718 -19.865 -6.286 1 93.33 96 CYS A C 1
ATOM 740 O O . CYS A 1 96 ? -10.548 -20.709 -7.168 1 93.33 96 CYS A O 1
ATOM 742 N N . ARG A 1 97 ? -11.735 -19.854 -5.443 1 96.33 97 ARG A N 1
ATOM 743 C CA . ARG A 1 97 ? -12.701 -20.947 -5.48 1 96.33 97 ARG A CA 1
ATOM 744 C C . ARG A 1 97 ? -13.489 -20.937 -6.786 1 96.33 97 ARG A C 1
ATOM 746 O O . ARG A 1 97 ? -13.773 -21.994 -7.354 1 96.33 97 ARG A O 1
ATOM 753 N N . VAL A 1 98 ? -13.805 -19.8 -7.233 1 96.59 98 VAL A N 1
ATOM 754 C CA . VAL A 1 98 ? -14.507 -19.673 -8.506 1 96.59 98 VAL A CA 1
ATOM 755 C C . VAL A 1 98 ? -13.616 -20.171 -9.641 1 96.59 98 VAL A C 1
ATOM 757 O O . VAL A 1 98 ? -14.07 -20.913 -10.515 1 96.59 98 VAL A O 1
ATOM 760 N N . LEU A 1 99 ? -12.384 -19.82 -9.632 1 94.95 99 LEU A N 1
ATOM 761 C CA . LEU A 1 99 ? -11.442 -20.251 -10.66 1 94.95 99 LEU A CA 1
ATOM 762 C C . LEU A 1 99 ? -11.282 -21.767 -10.649 1 94.95 99 LEU A C 1
ATOM 764 O O . LEU A 1 99 ? -11.142 -22.388 -11.705 1 94.95 99 LEU A O 1
ATOM 768 N N . LEU A 1 100 ? -11.302 -22.371 -9.453 1 95.35 100 LEU A N 1
ATOM 769 C CA . LEU A 1 100 ? -11.106 -23.809 -9.303 1 95.35 100 LEU A CA 1
ATOM 770 C C . LEU A 1 100 ? -12.218 -24.585 -10 1 95.35 100 LEU A C 1
ATOM 772 O O . LEU A 1 100 ? -12.02 -25.733 -10.405 1 95.35 100 LEU A O 1
ATOM 776 N N . LEU A 1 101 ? -13.375 -23.95 -10.189 1 96.45 101 LEU A N 1
ATOM 777 C CA . LEU A 1 101 ? -14.519 -24.603 -10.817 1 96.45 101 LEU A CA 1
ATOM 778 C C . LEU A 1 101 ? -14.25 -24.865 -12.295 1 96.45 101 LEU A C 1
ATOM 780 O O . LEU A 1 101 ? -14.943 -25.669 -12.923 1 96.45 101 LEU A O 1
ATOM 784 N N . ASP A 1 102 ? -13.294 -24.26 -12.847 1 95.2 102 ASP A N 1
ATOM 785 C CA . ASP A 1 102 ? -12.989 -24.385 -14.268 1 95.2 102 ASP A CA 1
ATOM 786 C C . ASP A 1 102 ? -12.139 -25.624 -14.541 1 95.2 102 ASP A C 1
ATOM 788 O O . ASP A 1 102 ? -11.874 -25.96 -15.697 1 95.2 102 ASP A O 1
ATOM 792 N N . PHE A 1 103 ? -11.743 -26.363 -13.534 1 94.51 103 PHE A N 1
ATOM 793 C CA . PHE A 1 103 ? -10.822 -27.484 -13.686 1 94.51 103 PHE A CA 1
ATOM 794 C C . PHE A 1 103 ? -11.478 -28.787 -13.245 1 94.51 103 PHE A C 1
ATOM 796 O O . PHE A 1 103 ? -12.379 -28.781 -12.403 1 94.51 103 PHE A O 1
ATOM 803 N N . HIS A 1 104 ? -10.932 -29.864 -13.865 1 95.19 104 HIS A N 1
ATOM 804 C CA . HIS A 1 104 ? -11.345 -31.194 -13.435 1 95.19 104 HIS A CA 1
ATOM 805 C C . HIS A 1 104 ? -10.559 -31.646 -12.209 1 95.19 104 HIS A C 1
ATOM 807 O O . HIS A 1 104 ? -9.335 -31.788 -12.268 1 95.19 104 HIS A O 1
ATOM 813 N N . ASP A 1 105 ? -11.162 -31.862 -11.037 1 92.01 105 ASP A N 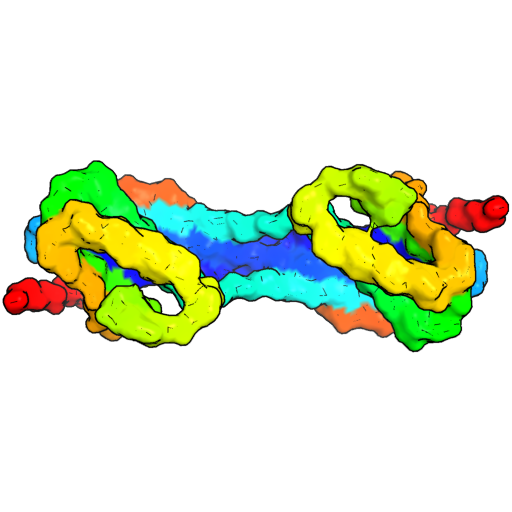1
ATOM 814 C CA . ASP A 1 105 ? -10.587 -32.369 -9.795 1 92.01 105 ASP A CA 1
ATOM 815 C C . ASP A 1 105 ? -9.387 -31.53 -9.362 1 92.01 105 ASP A C 1
ATOM 817 O O . ASP A 1 105 ? -8.284 -32.055 -9.195 1 92.01 105 ASP A O 1
ATOM 821 N N . PRO A 1 106 ? -9.563 -30.227 -9.288 1 92.24 106 PRO A N 1
ATOM 822 C CA . PRO A 1 106 ? -8.445 -29.366 -8.896 1 92.24 106 PRO A CA 1
ATOM 823 C C . PRO A 1 106 ? -7.963 -29.636 -7.473 1 92.24 106 PRO A C 1
ATOM 825 O O . PRO A 1 106 ? -8.734 -30.111 -6.636 1 92.24 106 PRO A O 1
ATOM 828 N N . ASN A 1 107 ? -6.669 -29.413 -7.275 1 90.07 107 ASN A N 1
ATOM 829 C CA . ASN A 1 107 ? -6.041 -29.608 -5.972 1 90.07 107 ASN A CA 1
ATOM 830 C C . ASN A 1 107 ? -5.17 -28.417 -5.586 1 90.07 107 ASN A C 1
ATOM 832 O O . ASN A 1 107 ? -4.415 -27.9 -6.411 1 90.07 107 ASN A O 1
ATOM 836 N N . VAL A 1 108 ? -5.37 -27.917 -4.419 1 90.7 108 VAL A N 1
ATOM 837 C CA . VAL A 1 108 ? -4.498 -26.912 -3.82 1 90.7 108 VAL A CA 1
ATOM 838 C C . VAL A 1 108 ? -3.813 -27.491 -2.584 1 90.7 108 VAL A C 1
ATOM 840 O O . VAL A 1 108 ? -4.481 -27.903 -1.632 1 90.7 108 VAL A O 1
ATOM 843 N N . MET A 1 109 ? -2.522 -27.504 -2.553 1 88.41 109 MET A N 1
ATOM 844 C CA . MET A 1 109 ? -1.815 -28.204 -1.484 1 88.41 109 MET A CA 1
ATOM 845 C C . MET A 1 109 ? -0.752 -27.307 -0.858 1 88.41 109 MET A C 1
ATOM 847 O O . MET A 1 109 ? -0.165 -26.464 -1.539 1 88.41 109 MET A O 1
ATOM 851 N N . PHE A 1 110 ? -0.526 -27.633 0.389 1 88.78 110 PHE A N 1
ATOM 852 C CA . PHE A 1 110 ? 0.521 -26.955 1.144 1 88.78 110 PHE A CA 1
ATOM 853 C C . PHE A 1 110 ? 1.8 -27.784 1.16 1 88.78 110 PHE A C 1
ATOM 855 O O . PHE A 1 110 ? 1.756 -28.998 1.368 1 88.78 110 PHE A O 1
ATOM 862 N N . VAL A 1 111 ? 2.899 -27.138 0.835 1 81.57 111 VAL A N 1
ATOM 863 C CA . VAL A 1 111 ? 4.211 -27.746 1.032 1 81.57 111 VAL A CA 1
ATOM 864 C C . VAL A 1 111 ? 5.106 -26.797 1.825 1 81.57 111 VAL A C 1
ATOM 866 O O . VAL A 1 111 ? 4.887 -25.583 1.828 1 81.57 111 VAL A O 1
ATOM 869 N N . LYS A 1 112 ? 6.125 -27.332 2.456 1 81.9 112 LYS A N 1
ATOM 870 C CA . LYS A 1 112 ? 7.091 -26.487 3.152 1 81.9 112 LYS A CA 1
ATOM 871 C C . LYS A 1 112 ? 7.937 -25.69 2.163 1 81.9 112 LYS A C 1
ATOM 873 O O . LYS A 1 112 ? 8.145 -26.122 1.027 1 81.9 112 LYS A O 1
ATOM 878 N N . ARG A 1 113 ? 8.411 -24.628 2.608 1 75.66 113 ARG A N 1
ATOM 879 C CA . ARG A 1 113 ? 9.139 -23.657 1.798 1 75.66 113 ARG A CA 1
ATOM 880 C C . ARG A 1 113 ? 10.285 -24.323 1.043 1 75.66 113 ARG A C 1
ATOM 882 O O . ARG A 1 113 ? 10.57 -23.967 -0.103 1 75.66 113 ARG A O 1
ATOM 889 N N . ASP A 1 114 ? 10.912 -25.319 1.648 1 74.08 114 ASP A N 1
ATOM 890 C CA . ASP A 1 114 ? 12.073 -25.981 1.062 1 74.08 114 ASP A CA 1
ATOM 891 C C . ASP A 1 114 ? 11.684 -26.769 -0.187 1 74.08 114 ASP A C 1
ATOM 893 O O . ASP A 1 114 ? 12.528 -27.039 -1.045 1 74.08 114 ASP A O 1
ATOM 897 N N . LEU A 1 115 ? 10.414 -27.139 -0.35 1 71.73 115 LEU A N 1
ATOM 898 C CA . LEU A 1 115 ? 9.93 -27.872 -1.515 1 71.73 115 LEU A CA 1
ATOM 899 C C . LEU A 1 115 ? 9.41 -26.914 -2.582 1 71.73 115 LEU A C 1
ATOM 901 O O . LEU A 1 115 ? 9.072 -27.337 -3.69 1 71.73 115 LEU A O 1
ATOM 905 N N . ASN A 1 116 ? 9.395 -25.599 -2.283 1 73.45 116 ASN A N 1
ATOM 906 C CA . ASN A 1 116 ? 8.901 -24.583 -3.207 1 73.45 116 ASN A CA 1
ATOM 907 C C . ASN A 1 116 ? 10 -23.598 -3.595 1 73.45 116 ASN A C 1
ATOM 909 O O . ASN A 1 116 ? 9.731 -22.414 -3.806 1 73.45 116 ASN A O 1
ATOM 913 N N . ILE A 1 117 ? 11.172 -23.988 -3.677 1 75.01 117 ILE A N 1
ATOM 914 C CA . ILE A 1 117 ? 12.373 -23.165 -3.779 1 75.01 117 ILE A CA 1
ATOM 915 C C . ILE A 1 117 ? 12.377 -22.422 -5.113 1 75.01 117 ILE A C 1
ATOM 917 O O . ILE A 1 117 ? 12.834 -21.279 -5.192 1 75.01 117 ILE A O 1
ATOM 921 N N . VAL A 1 118 ? 11.912 -23.052 -6.139 1 77.26 118 VAL A N 1
ATOM 922 C CA . VAL A 1 118 ? 11.952 -22.423 -7.455 1 77.26 118 VAL A CA 1
ATOM 923 C C . VAL A 1 118 ? 11.048 -21.193 -7.468 1 77.26 118 VAL A C 1
ATOM 925 O O . VAL A 1 118 ? 11.477 -20.104 -7.858 1 77.26 118 VAL A O 1
ATOM 928 N N . ALA A 1 119 ? 9.794 -21.378 -7.023 1 78.96 119 ALA A N 1
ATOM 929 C CA . ALA A 1 119 ? 8.875 -20.245 -6.961 1 78.96 119 ALA A CA 1
ATOM 930 C C . ALA A 1 119 ? 9.419 -19.147 -6.05 1 78.96 119 ALA A C 1
ATOM 932 O O . ALA A 1 119 ? 9.281 -17.959 -6.349 1 78.96 119 ALA A O 1
ATOM 933 N N . HIS A 1 120 ? 10.084 -19.542 -5.012 1 76.98 120 HIS A N 1
ATOM 934 C CA . HIS A 1 120 ? 10.697 -18.593 -4.09 1 76.98 120 HIS A CA 1
ATOM 935 C C . HIS A 1 120 ? 11.802 -17.795 -4.774 1 76.98 120 HIS A C 1
ATOM 937 O O . HIS A 1 120 ? 11.908 -16.582 -4.581 1 76.98 120 HIS A O 1
ATOM 943 N N . SER A 1 121 ? 12.552 -18.453 -5.529 1 77.77 121 SER A N 1
ATOM 944 C CA . SER A 1 121 ? 13.637 -17.785 -6.241 1 77.77 121 SER A CA 1
ATOM 945 C C . SER A 1 121 ? 13.097 -16.84 -7.309 1 77.77 121 SER A C 1
ATOM 947 O O . SER A 1 121 ? 13.665 -15.771 -7.545 1 77.77 121 SER A O 1
ATOM 949 N N . LEU A 1 122 ? 12.052 -17.282 -7.912 1 79.6 122 LEU A N 1
ATOM 950 C CA . LEU A 1 122 ? 11.459 -16.469 -8.969 1 79.6 122 LEU A CA 1
ATOM 951 C C . LEU A 1 122 ? 10.899 -15.168 -8.404 1 79.6 122 LEU A C 1
ATOM 953 O O . LEU A 1 122 ? 10.991 -14.118 -9.044 1 79.6 122 LEU A O 1
ATOM 957 N N . VAL A 1 123 ? 10.296 -15.29 -7.214 1 78.04 123 VAL A N 1
ATOM 958 C CA . VAL A 1 123 ? 9.779 -14.06 -6.624 1 78.04 123 VAL A CA 1
ATOM 959 C C . VAL A 1 123 ? 10.935 -13.119 -6.294 1 78.04 123 VAL A C 1
ATOM 961 O O . VAL A 1 123 ? 10.809 -11.9 -6.431 1 78.04 123 VAL A O 1
ATOM 964 N N . ASN A 1 124 ? 11.987 -13.649 -5.828 1 76.24 124 ASN A N 1
ATOM 965 C CA . ASN A 1 124 ? 13.154 -12.816 -5.558 1 76.24 124 ASN A CA 1
ATOM 966 C C . ASN A 1 124 ? 13.686 -12.166 -6.832 1 76.24 124 ASN A C 1
ATOM 968 O O . ASN A 1 124 ? 14.158 -11.028 -6.804 1 76.24 124 ASN A O 1
ATOM 972 N N . LEU A 1 125 ? 13.622 -12.878 -7.866 1 76.56 125 LEU A N 1
ATOM 973 C CA . LEU A 1 125 ? 14.052 -12.354 -9.158 1 76.56 125 LEU A CA 1
ATOM 974 C C . LEU A 1 125 ? 13.147 -11.212 -9.609 1 76.56 125 LEU A C 1
ATOM 976 O O . LEU A 1 125 ? 13.591 -10.305 -10.317 1 76.56 125 LEU A O 1
ATOM 980 N N . SER A 1 126 ? 11.85 -11.29 -9.175 1 76.83 126 SER A N 1
ATOM 981 C CA . SER A 1 126 ? 10.893 -10.272 -9.594 1 76.83 126 SER A CA 1
ATOM 982 C C . SER A 1 126 ? 11.321 -8.885 -9.127 1 76.83 126 SER A C 1
ATOM 984 O O . SER A 1 126 ? 10.949 -7.877 -9.732 1 76.83 126 SER A O 1
ATOM 986 N N . LYS A 1 127 ? 12.085 -8.849 -8.115 1 71.55 127 LYS A N 1
ATOM 987 C CA . LYS A 1 127 ? 12.581 -7.582 -7.586 1 71.55 127 LYS A CA 1
ATOM 988 C C . LYS A 1 127 ? 13.418 -6.842 -8.625 1 71.55 127 LYS A C 1
ATOM 990 O O . LYS A 1 127 ? 13.4 -5.611 -8.683 1 71.55 127 LYS A O 1
ATOM 995 N N . GLN A 1 128 ? 14.063 -7.551 -9.412 1 72.36 128 GLN A N 1
ATOM 996 C CA . GLN A 1 128 ? 14.977 -6.974 -10.392 1 72.36 128 GLN A CA 1
ATOM 997 C C . GLN A 1 128 ? 14.399 -7.063 -11.802 1 72.36 128 GLN A C 1
ATOM 999 O O . GLN A 1 128 ? 14.553 -6.136 -12.601 1 72.36 128 GLN A O 1
ATOM 1004 N N . ALA A 1 129 ? 13.741 -8.165 -12.049 1 72.41 129 ALA A N 1
ATOM 1005 C CA . ALA A 1 129 ? 13.344 -8.486 -13.417 1 72.41 129 ALA A CA 1
ATOM 1006 C C . ALA A 1 129 ? 11.957 -7.932 -13.73 1 72.41 129 ALA A C 1
ATOM 1008 O O . ALA A 1 129 ? 11.561 -7.855 -14.895 1 72.41 129 ALA A O 1
ATOM 1009 N N . GLY A 1 130 ? 11.326 -7.436 -12.735 1 75.34 130 GLY A N 1
ATOM 1010 C CA . GLY A 1 130 ? 9.953 -7.029 -12.988 1 75.34 130 GLY A CA 1
ATOM 1011 C C . GLY A 1 130 ? 9.034 -8.195 -13.303 1 75.34 130 GLY A C 1
ATOM 1012 O O . GLY A 1 130 ? 9.002 -9.183 -12.567 1 75.34 130 GLY A O 1
ATOM 1013 N N . CYS A 1 131 ? 8.253 -8.029 -14.331 1 83.14 131 CYS A N 1
ATOM 1014 C CA . CYS A 1 131 ? 7.356 -9.087 -14.782 1 83.14 131 CYS A CA 1
ATOM 1015 C C . CYS A 1 131 ? 7.935 -9.816 -15.989 1 83.14 131 CYS A C 1
ATOM 1017 O O . CYS A 1 131 ? 8.137 -9.213 -17.045 1 83.14 131 CYS A O 1
ATOM 1019 N N . ARG A 1 132 ? 8.309 -11.087 -15.796 1 87.95 132 ARG A N 1
ATOM 1020 C CA . ARG A 1 132 ? 8.893 -11.878 -16.875 1 87.95 132 ARG A CA 1
ATOM 1021 C C . ARG A 1 132 ? 8.317 -13.29 -16.891 1 87.95 132 ARG A C 1
ATOM 1023 O O . ARG A 1 132 ? 7.907 -13.811 -15.852 1 87.95 132 ARG A O 1
ATOM 1030 N N . THR A 1 133 ? 8.218 -13.841 -18.082 1 91.33 133 THR A N 1
ATOM 1031 C CA . THR A 1 133 ? 7.808 -15.227 -18.28 1 91.33 133 THR A CA 1
ATOM 1032 C C . THR A 1 133 ? 8.822 -15.974 -19.142 1 91.33 133 THR A C 1
ATOM 1034 O O . THR A 1 133 ? 9.28 -15.453 -20.162 1 91.33 133 THR A O 1
ATOM 1037 N N . TRP A 1 134 ? 9.309 -17.101 -18.763 1 89.98 134 TRP A N 1
ATOM 1038 C CA . TRP A 1 134 ? 10.21 -17.97 -19.512 1 89.98 134 TRP A CA 1
ATOM 1039 C C . TRP A 1 134 ? 9.499 -19.247 -19.946 1 89.98 134 TRP A C 1
ATOM 1041 O O . TRP A 1 134 ? 8.897 -19.941 -19.122 1 89.98 134 TRP A O 1
ATOM 1051 N N . SER A 1 135 ? 9.575 -19.543 -21.205 1 92.25 135 SER A N 1
ATOM 1052 C CA . SER A 1 135 ? 8.937 -20.745 -21.732 1 92.25 135 SER A CA 1
ATOM 1053 C C . SER A 1 135 ? 9.884 -21.939 -21.685 1 92.25 135 SER A C 1
ATOM 1055 O O . SER A 1 135 ? 11.009 -21.866 -22.183 1 92.25 135 SER A O 1
ATOM 1057 N N . GLY A 1 136 ? 9.438 -22.962 -21.01 1 88.93 136 GLY A N 1
ATOM 1058 C CA . GLY A 1 136 ? 10.125 -24.243 -21.061 1 88.93 136 GLY A CA 1
ATOM 1059 C C . GLY A 1 136 ? 11.374 -24.285 -20.199 1 88.93 136 GLY A C 1
ATOM 1060 O O . GLY A 1 136 ? 12.182 -25.209 -20.313 1 88.93 136 GLY A O 1
ATOM 1061 N N . SER A 1 137 ? 11.605 -23.255 -19.447 1 85.89 137 SER A N 1
ATOM 1062 C CA . SER A 1 137 ? 12.837 -23.202 -18.666 1 85.89 137 SER A CA 1
ATOM 1063 C C . SER A 1 137 ? 12.687 -22.281 -17.46 1 85.89 137 SER A C 1
ATOM 1065 O O . SER A 1 137 ? 11.686 -21.572 -17.334 1 85.89 137 SER A O 1
ATOM 1067 N N . ILE A 1 138 ? 13.651 -22.431 -16.591 1 83.64 138 ILE A N 1
ATOM 1068 C CA . ILE A 1 138 ? 13.837 -21.517 -15.47 1 83.64 138 ILE A CA 1
ATOM 1069 C C . ILE A 1 138 ? 15.038 -20.613 -15.735 1 83.64 138 ILE A C 1
ATOM 1071 O O . ILE A 1 138 ? 16.064 -21.067 -16.246 1 83.64 138 ILE A O 1
ATOM 1075 N N . PRO A 1 139 ? 14.861 -19.336 -15.425 1 86.2 139 PRO A N 1
ATOM 1076 C CA . PRO A 1 139 ? 15.996 -18.445 -15.678 1 86.2 139 PRO A CA 1
ATOM 1077 C C . PRO A 1 139 ? 17.25 -18.854 -14.908 1 86.2 139 PRO A C 1
ATOM 1079 O O . PRO A 1 139 ? 17.153 -19.361 -13.788 1 86.2 139 PRO A O 1
ATOM 1082 N N . THR A 1 140 ? 18.387 -18.651 -15.468 1 82.58 140 THR A N 1
ATOM 1083 C CA . THR A 1 140 ? 19.676 -19.07 -14.928 1 82.58 140 THR A CA 1
ATOM 1084 C C . THR A 1 140 ? 19.941 -18.404 -13.581 1 82.58 140 THR A C 1
ATOM 1086 O O . THR A 1 140 ? 20.699 -18.928 -12.762 1 82.58 140 THR A O 1
ATOM 1089 N N . GLN A 1 141 ? 19.384 -17.262 -13.42 1 76.5 141 GLN A N 1
ATOM 1090 C CA . GLN A 1 141 ? 19.575 -16.51 -12.184 1 76.5 141 GLN A CA 1
ATOM 1091 C C . GLN A 1 141 ? 18.969 -17.246 -10.993 1 76.5 141 GLN A C 1
ATOM 1093 O O . GLN A 1 141 ? 19.293 -16.949 -9.842 1 76.5 141 GLN A O 1
ATOM 1098 N N . VAL A 1 142 ? 18.014 -18.076 -11.308 1 70.35 142 VAL A N 1
ATOM 1099 C CA . VAL A 1 142 ? 17.385 -18.87 -10.258 1 70.35 142 VAL A CA 1
ATOM 1100 C C . VAL A 1 142 ? 18.251 -20.088 -9.943 1 70.35 142 VAL A C 1
ATOM 1102 O O . VAL A 1 142 ? 18.562 -20.884 -10.833 1 70.35 142 VAL A O 1
ATOM 1105 N N . ASN A 1 143 ? 19.379 -19.858 -9.101 1 57.92 143 ASN A N 1
ATOM 1106 C CA . ASN A 1 143 ? 20.334 -20.91 -8.77 1 57.92 143 ASN A CA 1
ATOM 1107 C C . ASN A 1 143 ? 19.631 -22.167 -8.264 1 57.92 143 ASN A C 1
ATOM 1109 O O . ASN A 1 143 ? 18.795 -22.095 -7.362 1 57.92 143 ASN A O 1
ATOM 1113 N N . PHE A 1 144 ? 19.52 -23.047 -9.131 1 51.16 144 PHE A N 1
ATOM 1114 C CA . PHE A 1 144 ? 18.942 -24.374 -8.953 1 51.16 144 PHE A CA 1
ATOM 1115 C C . PHE A 1 144 ? 19.738 -25.179 -7.932 1 51.16 144 PHE A C 1
ATOM 1117 O O . PHE A 1 144 ? 19.501 -26.376 -7.756 1 51.16 144 PHE A O 1
ATOM 1124 N N . ALA A 1 145 ? 20.619 -24.866 -7.064 1 41.11 145 ALA A N 1
ATOM 1125 C CA . ALA A 1 145 ? 21.034 -26.154 -6.515 1 41.11 145 ALA A CA 1
ATOM 1126 C C . ALA A 1 145 ? 19.869 -27.139 -6.484 1 41.11 145 ALA A C 1
ATOM 1128 O O . ALA A 1 145 ? 19.962 -28.238 -7.036 1 41.11 145 ALA A O 1
ATOM 1129 N N . SER A 1 146 ? 19.406 -27.571 -5.192 1 36.33 146 SER A N 1
ATOM 1130 C CA . SER A 1 146 ? 18.79 -28.806 -4.718 1 36.33 146 SER A CA 1
ATOM 1131 C C . SER A 1 146 ? 17.32 -28.879 -5.117 1 36.33 146 SER A C 1
ATOM 1133 O O . SER A 1 146 ? 16.557 -29.666 -4.554 1 36.33 146 SER A O 1
ATOM 1135 N N . VAL A 1 147 ? 16.78 -27.961 -5.782 1 39.47 147 VAL A N 1
ATOM 1136 C CA . VAL A 1 147 ? 15.332 -27.995 -5.609 1 39.47 147 VAL A CA 1
ATOM 1137 C C . VAL A 1 147 ? 14.732 -29.094 -6.483 1 39.47 147 VAL A C 1
ATOM 1139 O O . VAL A 1 147 ? 14.54 -28.904 -7.687 1 39.47 147 VAL A O 1
ATOM 1142 N N . VAL A 1 148 ? 15.358 -30.222 -6.623 1 37.71 148 VAL A N 1
ATOM 1143 C CA . VAL A 1 148 ? 14.618 -31.354 -7.17 1 37.71 148 VAL A CA 1
ATOM 1144 C C . VAL A 1 148 ? 13.251 -31.452 -6.496 1 37.71 148 VAL A C 1
ATOM 1146 O O . VAL A 1 148 ? 13.162 -31.713 -5.294 1 37.71 148 VAL A O 1
ATOM 1149 N N . THR A 1 149 ? 12.437 -30.464 -6.615 1 38.89 149 THR A N 1
ATOM 1150 C CA . THR A 1 149 ? 11.128 -30.691 -6.013 1 38.89 149 THR A CA 1
ATOM 1151 C C . THR A 1 149 ? 10.565 -32.045 -6.436 1 38.89 149 THR A C 1
ATOM 1153 O O . THR A 1 149 ? 10.33 -32.281 -7.623 1 38.89 149 THR A O 1
ATOM 1156 N N . HIS A 1 150 ? 11.146 -33.123 -5.918 1 35.17 150 HIS A N 1
ATOM 1157 C CA . HIS A 1 150 ? 10.462 -34.41 -5.98 1 35.17 150 HIS A CA 1
ATOM 1158 C C . HIS A 1 150 ? 8.994 -34.272 -5.588 1 35.17 150 HIS A C 1
ATOM 1160 O O . HIS A 1 150 ? 8.66 -34.289 -4.402 1 35.17 150 HIS A O 1
ATOM 1166 N N . VAL A 1 151 ? 8.293 -33.279 -6.016 1 36.84 151 VAL A N 1
ATOM 1167 C CA . VAL A 1 151 ? 6.869 -33.447 -5.742 1 36.84 151 VAL A CA 1
ATOM 1168 C C . VAL A 1 151 ? 6.411 -34.826 -6.213 1 36.84 151 VAL A C 1
ATOM 1170 O O . VAL A 1 151 ? 6.428 -35.117 -7.411 1 36.84 151 VAL A O 1
ATOM 1173 N N . SER A 1 152 ? 6.736 -35.863 -5.511 1 34.33 152 SER A N 1
ATOM 1174 C CA . SER A 1 152 ? 6.203 -37.189 -5.808 1 34.33 152 SER A CA 1
ATOM 1175 C C . SER A 1 152 ? 4.705 -37.133 -6.085 1 34.33 152 SER A C 1
ATOM 1177 O O . SER A 1 152 ? 3.939 -36.599 -5.28 1 34.33 152 SER A O 1
ATOM 1179 N N . PHE A 1 153 ? 4.322 -36.897 -7.304 1 30.63 153 PHE A N 1
ATOM 1180 C CA . PHE A 1 153 ? 2.96 -37.16 -7.753 1 30.63 153 PHE A CA 1
ATOM 1181 C C . PHE A 1 153 ? 2.534 -38.577 -7.389 1 30.63 153 PHE A C 1
ATOM 1183 O O . PHE A 1 153 ? 3.119 -39.55 -7.869 1 30.63 153 PHE A O 1
ATOM 1190 N N . ASN A 1 154 ? 2.603 -38.973 -6.061 1 30.11 154 ASN A N 1
ATOM 1191 C CA . ASN A 1 154 ? 2.021 -40.287 -5.811 1 30.11 154 ASN A CA 1
ATOM 1192 C C . ASN A 1 154 ? 0.526 -40.306 -6.118 1 30.11 154 ASN A C 1
ATOM 1194 O O . ASN A 1 154 ? -0.172 -39.318 -5.884 1 30.11 154 ASN A O 1
ATOM 1198 N N . MET B 1 1 ? -3.402 28.162 11.43 1 24.65 1 MET B N 1
ATOM 1199 C CA . MET B 1 1 ? -3.241 27.605 10.09 1 24.65 1 MET B CA 1
ATOM 1200 C C . MET B 1 1 ? -2.365 26.358 10.12 1 24.65 1 MET B C 1
ATOM 1202 O O . MET B 1 1 ? -1.318 26.345 10.771 1 24.65 1 MET B O 1
ATOM 1206 N N . ILE B 1 2 ? -2.919 25.205 9.848 1 24.15 2 ILE B N 1
ATOM 1207 C CA . ILE B 1 2 ? -2.151 23.97 9.74 1 24.15 2 ILE B CA 1
ATOM 1208 C C . ILE B 1 2 ? -1.95 23.614 8.269 1 24.15 2 ILE B C 1
ATOM 1210 O O . ILE B 1 2 ? -2.893 23.67 7.476 1 24.15 2 ILE B O 1
ATOM 1214 N N . THR B 1 3 ? -0.801 23.466 7.598 1 24.07 3 THR B N 1
ATOM 1215 C CA . THR B 1 3 ? -0.465 22.977 6.266 1 24.07 3 THR B CA 1
ATOM 1216 C C . THR B 1 3 ? -0.017 21.519 6.321 1 24.07 3 THR B C 1
ATOM 1218 O O . THR B 1 3 ? 0.681 21.114 7.253 1 24.07 3 THR B O 1
ATOM 1221 N N . THR B 1 4 ? -0.79 20.636 5.489 1 22.26 4 THR B N 1
ATOM 1222 C CA . THR B 1 4 ? -0.463 19.215 5.446 1 22.26 4 THR B CA 1
ATOM 1223 C C . THR B 1 4 ? 0.062 18.822 4.068 1 22.26 4 THR B C 1
ATOM 1225 O O . THR B 1 4 ? -0.252 19.474 3.07 1 22.26 4 THR B O 1
ATOM 1228 N N . GLN B 1 5 ? 1.124 18.09 3.791 1 21.27 5 GLN B N 1
ATOM 1229 C CA . GLN B 1 5 ? 1.625 17.48 2.563 1 21.27 5 GLN B CA 1
ATOM 1230 C C . GLN B 1 5 ? 1.795 15.972 2.728 1 21.27 5 GLN B C 1
ATOM 1232 O O . GLN B 1 5 ? 1.998 15.483 3.841 1 21.27 5 GLN B O 1
ATOM 1237 N N . TRP B 1 6 ? 1.113 15.448 1.698 1 20.85 6 TRP B N 1
ATOM 1238 C CA . TRP B 1 6 ? 1.357 14.01 1.653 1 20.85 6 TRP B CA 1
ATOM 1239 C C . TRP B 1 6 ? 2.296 13.653 0.506 1 20.85 6 TRP B C 1
ATOM 1241 O O . TRP B 1 6 ? 2.433 14.415 -0.453 1 20.85 6 TRP B O 1
ATOM 1251 N N . LEU B 1 7 ? 3.245 13.056 0.634 1 22.32 7 LEU B N 1
ATOM 1252 C CA . LEU B 1 7 ? 4.016 12.597 -0.516 1 22.32 7 LEU B CA 1
ATOM 1253 C C . LEU B 1 7 ? 4.026 11.074 -0.591 1 22.32 7 LEU B C 1
ATOM 1255 O O . LEU B 1 7 ? 4.019 10.397 0.44 1 22.32 7 LEU B O 1
ATOM 1259 N N . LEU B 1 8 ? 3.296 10.775 -1.504 1 27.05 8 LEU B N 1
ATOM 1260 C CA . LEU B 1 8 ? 3.68 9.398 -1.798 1 27.05 8 LEU B CA 1
ATOM 1261 C C . LEU B 1 8 ? 5.184 9.291 -2.029 1 27.05 8 LEU B C 1
ATOM 1263 O O . LEU B 1 8 ? 5.758 10.079 -2.785 1 27.05 8 LEU B O 1
ATOM 1267 N N . LYS B 1 9 ? 5.809 9.369 -1.159 1 28.81 9 LYS B N 1
ATOM 1268 C CA . LYS B 1 9 ? 7.257 9.339 -1.34 1 28.81 9 LYS B CA 1
ATOM 1269 C C . LYS B 1 9 ? 7.706 8.021 -1.965 1 28.81 9 LYS B C 1
ATOM 1271 O O . LYS B 1 9 ? 7.195 6.956 -1.614 1 28.81 9 LYS B O 1
ATOM 1276 N N . GLY B 1 10 ? 7.835 8.179 -3.267 1 31.36 10 GLY B N 1
ATOM 1277 C CA . GLY B 1 10 ? 8.607 7.242 -4.067 1 31.36 10 GLY B CA 1
ATOM 1278 C C . GLY B 1 10 ? 9.617 6.454 -3.254 1 31.36 10 GLY B C 1
ATOM 1279 O O . GLY B 1 10 ? 10.826 6.631 -3.417 1 31.36 10 GLY B O 1
ATOM 1280 N N . LEU B 1 11 ? 9.516 6.763 -1.969 1 32.73 11 LEU B N 1
ATOM 1281 C CA . LEU B 1 11 ? 10.773 6.145 -1.559 1 32.73 11 LEU B CA 1
ATOM 1282 C C . LEU B 1 11 ? 10.993 4.825 -2.289 1 32.73 11 LEU B C 1
ATOM 1284 O O . LEU B 1 11 ? 10.032 4.157 -2.676 1 32.73 11 LEU B O 1
ATOM 1288 N N . THR B 1 12 ? 12.108 4.74 -2.872 1 34.9 12 THR B N 1
ATOM 1289 C CA . THR B 1 12 ? 12.608 3.617 -3.658 1 34.9 12 THR B CA 1
ATOM 1290 C C . THR B 1 12 ? 11.826 2.345 -3.343 1 34.9 12 THR B C 1
ATOM 1292 O O . THR B 1 12 ? 11.7 1.461 -4.192 1 34.9 12 THR B O 1
ATOM 1295 N N . CYS B 1 13 ? 11.764 1.883 -2.175 1 36.08 13 CYS B N 1
ATOM 1296 C CA . CYS B 1 13 ? 11.48 0.473 -1.934 1 36.08 13 CYS B CA 1
ATOM 1297 C C . CYS B 1 13 ? 9.978 0.212 -1.933 1 36.08 13 CYS B C 1
ATOM 1299 O O . CYS B 1 13 ? 9.262 0.688 -1.05 1 36.08 13 CYS B O 1
ATOM 1301 N N . CYS B 1 14 ? 9.092 0.874 -2.746 1 44.15 14 CYS B N 1
ATOM 1302 C CA . CYS B 1 14 ? 7.668 0.566 -2.798 1 44.15 14 CYS B CA 1
ATOM 1303 C C . CYS B 1 14 ? 7.425 -0.926 -2.601 1 44.15 14 CYS B C 1
ATOM 1305 O O . CYS B 1 14 ? 8.227 -1.752 -3.039 1 44.15 14 CYS B O 1
ATOM 1307 N N . GLU B 1 15 ? 6.722 -1.114 -1.549 1 50.38 15 GLU B N 1
ATOM 1308 C CA . GLU B 1 15 ? 6.385 -2.526 -1.393 1 50.38 15 GLU B CA 1
ATOM 1309 C C . GLU B 1 15 ? 5.798 -3.099 -2.679 1 50.38 15 GLU B C 1
ATOM 1311 O O . GLU B 1 15 ? 4.982 -2.45 -3.338 1 50.38 15 GLU B O 1
ATOM 1316 N N . LYS B 1 16 ? 6.687 -3.503 -3.44 1 61.16 16 LYS B N 1
ATOM 1317 C CA . LYS B 1 16 ? 6.234 -4.271 -4.595 1 61.16 16 LYS B CA 1
ATOM 1318 C C . LYS B 1 16 ? 5.791 -5.672 -4.185 1 61.16 16 LYS B C 1
ATOM 1320 O O . LYS B 1 16 ? 6.369 -6.269 -3.273 1 61.16 16 LYS B O 1
ATOM 1325 N N . LEU B 1 17 ? 4.543 -5.787 -4.516 1 70.34 17 LEU B N 1
ATOM 1326 C CA . LEU B 1 17 ? 4.151 -7.191 -4.466 1 70.34 17 LEU B CA 1
ATOM 1327 C C . LEU B 1 17 ? 4.825 -7.983 -5.581 1 70.34 17 LEU B C 1
ATOM 1329 O O . LEU B 1 17 ? 4.926 -7.506 -6.714 1 70.34 17 LEU B O 1
ATOM 1333 N N . GLY B 1 18 ? 5.492 -8.958 -5.134 1 75.27 18 GLY B N 1
ATOM 1334 C CA . GLY B 1 18 ? 6.071 -9.859 -6.118 1 75.27 18 GLY B CA 1
ATOM 1335 C C . GLY B 1 18 ? 5.553 -11.28 -6.004 1 75.27 18 GLY B C 1
ATOM 1336 O O . GLY B 1 18 ? 5.144 -11.712 -4.924 1 75.27 18 GLY B O 1
ATOM 1337 N N . TRP B 1 19 ? 5.525 -11.892 -7.134 1 82.67 19 TRP B N 1
ATOM 1338 C CA . TRP B 1 19 ? 5.118 -13.293 -7.181 1 82.67 19 TRP B CA 1
ATOM 1339 C C . TRP B 1 19 ? 6.028 -14.093 -8.106 1 82.67 19 TRP B C 1
ATOM 1341 O O . TRP B 1 19 ? 6.579 -13.551 -9.067 1 82.67 19 TRP B O 1
ATOM 1351 N N . GLY B 1 20 ? 6.266 -15.281 -7.732 1 83.75 20 GLY B N 1
ATOM 1352 C CA . GLY B 1 20 ? 6.922 -16.268 -8.575 1 83.75 20 GLY B CA 1
ATOM 1353 C C . GLY B 1 20 ? 6.074 -17.501 -8.82 1 83.75 20 GLY B C 1
ATOM 1354 O O . GLY B 1 20 ? 5.343 -17.945 -7.931 1 83.75 20 GLY B O 1
ATOM 1355 N N . LEU B 1 21 ? 6.213 -17.977 -10.065 1 86.01 21 LEU B N 1
ATOM 1356 C CA . LEU B 1 21 ? 5.408 -19.13 -10.453 1 86.01 21 LEU B CA 1
ATOM 1357 C C . LEU B 1 21 ? 6.196 -20.059 -11.371 1 86.01 21 LEU B C 1
ATOM 1359 O O . LEU B 1 21 ? 6.996 -19.598 -12.188 1 86.01 21 LEU B O 1
ATOM 1363 N N . VAL B 1 22 ? 6.043 -21.389 -11.16 1 87.09 22 VAL B N 1
ATOM 1364 C CA . VAL B 1 22 ? 6.542 -22.39 -12.096 1 87.09 22 VAL B CA 1
ATOM 1365 C C . VAL B 1 22 ? 5.44 -23.398 -12.412 1 87.09 22 VAL B C 1
ATOM 1367 O O . VAL B 1 22 ? 4.758 -23.886 -11.507 1 87.09 22 VAL B O 1
ATOM 1370 N N . ALA B 1 23 ? 5.23 -23.641 -13.693 1 88.2 23 ALA B N 1
ATOM 1371 C CA . ALA B 1 23 ? 4.236 -24.604 -14.158 1 88.2 23 ALA B CA 1
ATOM 1372 C C . ALA B 1 23 ? 4.904 -25.812 -14.808 1 88.2 23 ALA B C 1
ATOM 1374 O O . ALA B 1 23 ? 5.766 -25.66 -15.677 1 88.2 23 ALA B O 1
ATOM 1375 N N . TYR B 1 24 ? 4.511 -26.966 -14.325 1 86.03 24 TYR B N 1
ATOM 1376 C CA . TYR B 1 24 ? 5.011 -28.226 -14.862 1 86.03 24 TYR B CA 1
ATOM 1377 C C . TYR B 1 24 ? 3.908 -28.982 -15.594 1 86.03 24 TYR B C 1
ATOM 1379 O O . TYR B 1 24 ? 2.825 -29.197 -15.045 1 86.03 24 TYR B O 1
ATOM 1387 N N . ASP B 1 25 ? 4.172 -29.301 -16.858 1 83.93 25 ASP B N 1
ATOM 1388 C CA . ASP B 1 25 ? 3.204 -30.118 -17.584 1 83.93 25 ASP B CA 1
ATOM 1389 C C . ASP B 1 25 ? 3.449 -31.605 -17.341 1 83.93 25 ASP B C 1
ATOM 1391 O O . ASP B 1 25 ? 2.525 -32.416 -17.44 1 83.93 25 ASP B O 1
ATOM 1395 N N . GLN B 1 26 ? 4.68 -31.998 -17.132 1 80.39 26 GLN B N 1
ATOM 1396 C CA . GLN B 1 26 ? 5.14 -33.317 -16.71 1 80.39 26 GLN B CA 1
ATOM 1397 C C . GLN B 1 26 ? 6.15 -33.21 -15.572 1 80.39 26 GLN B C 1
ATOM 1399 O O . GLN B 1 26 ? 6.741 -32.149 -15.357 1 80.39 26 GLN B O 1
ATOM 1404 N N . PRO B 1 27 ? 6.124 -34.249 -14.772 1 74.22 27 PRO B N 1
ATOM 1405 C CA . PRO B 1 27 ? 7.131 -34.183 -13.711 1 74.22 27 PRO B CA 1
ATOM 1406 C C . PRO B 1 27 ? 8.499 -33.738 -14.223 1 74.22 27 PRO B C 1
ATOM 1408 O O . PRO B 1 27 ? 8.955 -34.211 -15.267 1 74.22 27 PRO B O 1
ATOM 1411 N N . ASN B 1 28 ? 9.056 -32.764 -13.641 1 71.96 28 ASN B N 1
ATOM 1412 C CA . ASN B 1 28 ? 10.403 -32.272 -13.911 1 71.96 28 ASN B CA 1
ATOM 1413 C C . ASN B 1 28 ? 10.488 -31.586 -15.271 1 71.96 28 ASN B C 1
ATOM 1415 O O . ASN B 1 28 ? 11.571 -31.471 -15.847 1 71.96 28 ASN B O 1
ATOM 1419 N N . SER B 1 29 ? 9.351 -31.404 -15.887 1 82.31 29 SER B N 1
ATOM 1420 C CA . SER B 1 29 ? 9.323 -30.667 -17.146 1 82.31 29 SER B CA 1
ATOM 1421 C C . SER B 1 29 ? 8.651 -29.309 -16.976 1 82.31 29 SER B C 1
ATOM 1423 O O . SER B 1 29 ? 7.424 -29.224 -16.89 1 82.31 29 SER B O 1
ATOM 1425 N N . VAL B 1 30 ? 9.442 -28.346 -17.043 1 84.29 30 VAL B N 1
ATOM 1426 C CA . VAL B 1 30 ? 8.939 -26.989 -16.856 1 84.29 30 VAL B CA 1
ATOM 1427 C C . VAL B 1 30 ? 8.219 -26.526 -18.121 1 84.29 30 VAL B C 1
ATOM 1429 O O . VAL B 1 30 ? 8.782 -26.578 -19.217 1 84.29 30 VAL B O 1
ATOM 1432 N N . TYR B 1 31 ? 7.039 -26.217 -17.986 1 88.66 31 TYR B N 1
ATOM 1433 C CA . TYR B 1 31 ? 6.301 -25.642 -19.105 1 88.66 31 TYR B CA 1
ATOM 1434 C C . TYR B 1 31 ? 6.514 -24.135 -19.182 1 88.66 31 TYR B C 1
ATOM 1436 O O . TYR B 1 31 ? 6.881 -23.606 -20.234 1 88.66 31 TYR B O 1
ATOM 1444 N N . ILE B 1 32 ? 6.319 -23.445 -18.06 1 87.71 32 ILE B N 1
ATOM 1445 C CA . ILE B 1 32 ? 6.652 -22.027 -17.971 1 87.71 32 ILE B CA 1
ATOM 1446 C C . ILE B 1 32 ? 7.136 -21.699 -16.56 1 87.71 32 ILE B C 1
ATOM 1448 O O . ILE B 1 32 ? 6.791 -22.393 -15.601 1 87.71 32 ILE B O 1
ATOM 1452 N N . SER B 1 33 ? 7.951 -20.757 -16.386 1 86.47 33 SER B N 1
ATOM 1453 C CA . SER B 1 33 ? 8.308 -20.058 -15.156 1 86.47 33 SER B CA 1
ATOM 1454 C C . SER B 1 33 ? 8.103 -18.553 -15.297 1 86.47 33 SER B C 1
ATOM 1456 O O . SER B 1 33 ? 8.251 -18 -16.389 1 86.47 33 SER B O 1
ATOM 1458 N N . ALA B 1 34 ? 7.642 -17.941 -14.215 1 86.02 34 ALA B N 1
ATOM 1459 C CA . ALA B 1 34 ? 7.313 -16.523 -14.342 1 86.02 34 ALA B CA 1
ATOM 1460 C C . ALA B 1 34 ? 7.46 -15.804 -13.004 1 86.02 34 ALA B C 1
ATOM 1462 O O . ALA B 1 34 ? 7.356 -16.426 -11.944 1 86.02 34 ALA B O 1
ATOM 1463 N N . CYS B 1 35 ? 7.799 -14.567 -13.021 1 82.19 35 CYS B N 1
ATOM 1464 C CA . CYS B 1 35 ? 7.746 -13.668 -11.874 1 82.19 35 CYS B CA 1
ATOM 1465 C C . CYS B 1 35 ? 7.004 -12.383 -12.222 1 82.19 35 CYS B C 1
ATOM 1467 O O . CYS B 1 35 ? 6.97 -11.976 -13.385 1 82.19 35 CYS B O 1
ATOM 1469 N N . ARG B 1 36 ? 6.309 -11.879 -11.292 1 78.5 36 ARG B N 1
ATOM 1470 C CA . ARG B 1 36 ? 5.555 -10.637 -11.438 1 78.5 36 ARG B CA 1
ATOM 1471 C C . ARG B 1 36 ? 5.762 -9.727 -10.231 1 78.5 36 ARG B C 1
ATOM 1473 O O . ARG B 1 36 ? 6.038 -10.203 -9.128 1 78.5 36 ARG B O 1
ATOM 1480 N N . ASN B 1 37 ? 5.738 -8.464 -10.471 1 75.06 37 ASN B N 1
ATOM 1481 C CA . ASN B 1 37 ? 5.741 -7.494 -9.381 1 75.06 37 ASN B CA 1
ATOM 1482 C C . ASN B 1 37 ? 4.702 -6.398 -9.602 1 75.06 37 ASN B C 1
ATOM 1484 O O . ASN B 1 37 ? 4.336 -6.106 -10.742 1 75.06 37 ASN B O 1
ATOM 1488 N N . GLU B 1 38 ? 4.017 -6.043 -8.654 1 71.48 38 GLU B N 1
ATOM 1489 C CA . GLU B 1 38 ? 3.029 -4.97 -8.701 1 71.48 38 GLU B CA 1
ATOM 1490 C C . GLU B 1 38 ? 3.287 -3.934 -7.611 1 71.48 38 GLU B C 1
ATOM 1492 O O . GLU B 1 38 ? 3.607 -4.287 -6.475 1 71.48 38 GLU B O 1
ATOM 1497 N N . SER B 1 39 ? 3.344 -2.733 -8.034 1 65.42 39 SER B N 1
ATOM 1498 C CA . SER B 1 39 ? 3.489 -1.656 -7.061 1 65.42 39 SER B CA 1
ATOM 1499 C C . SER B 1 39 ? 2.161 -1.344 -6.379 1 65.42 39 SER B C 1
ATOM 1501 O O . SER B 1 39 ? 1.111 -1.343 -7.025 1 65.42 39 SER B O 1
ATOM 1503 N N . ILE B 1 40 ? 2.211 -1.354 -5.123 1 60.03 40 ILE B N 1
ATOM 1504 C CA . ILE B 1 40 ? 1.064 -0.839 -4.384 1 60.03 40 ILE B CA 1
ATOM 1505 C C . ILE B 1 40 ? 1.087 0.688 -4.393 1 60.03 40 ILE B C 1
ATOM 1507 O O . ILE B 1 40 ? 2.06 1.303 -3.949 1 60.03 40 ILE B O 1
ATOM 1511 N N . GLU B 1 41 ? 0.263 1.238 -5.252 1 60.32 41 GLU B N 1
ATOM 1512 C CA . GLU B 1 41 ? 0.232 2.696 -5.312 1 60.32 41 GLU B CA 1
ATOM 1513 C C . GLU B 1 41 ? -0.824 3.265 -4.369 1 60.32 41 GLU B C 1
ATOM 1515 O O . GLU B 1 41 ? -1.943 2.751 -4.299 1 60.32 41 GLU B O 1
ATOM 1520 N N . ILE B 1 42 ? -0.38 4.058 -3.461 1 62.78 42 ILE B N 1
ATOM 1521 C CA . ILE B 1 42 ? -1.325 4.837 -2.669 1 62.78 42 ILE B CA 1
ATOM 1522 C C . ILE B 1 42 ? -1.847 6.01 -3.496 1 62.78 42 ILE B C 1
ATOM 1524 O O . ILE B 1 42 ? -1.084 6.659 -4.215 1 62.78 42 ILE B O 1
ATOM 1528 N N . ASP B 1 43 ? -3.133 6.149 -3.475 1 69.78 43 ASP B N 1
ATOM 1529 C CA . ASP B 1 43 ? -3.722 7.322 -4.114 1 69.78 43 ASP B CA 1
ATOM 1530 C C . ASP B 1 43 ? -3.201 8.611 -3.482 1 69.78 43 ASP B C 1
ATOM 1532 O O . ASP B 1 43 ? -3.308 8.802 -2.269 1 69.78 43 ASP B O 1
ATOM 1536 N N . PRO B 1 44 ? -2.537 9.413 -4.3 1 75.62 44 PRO B N 1
ATOM 1537 C CA . PRO B 1 44 ? -2.002 10.663 -3.754 1 75.62 44 PRO B CA 1
ATOM 1538 C C . PRO B 1 44 ? -3.061 11.492 -3.031 1 75.62 44 PRO B C 1
ATOM 1540 O O . PRO B 1 44 ? -2.758 12.152 -2.033 1 75.62 44 PRO B O 1
ATOM 1543 N N . LEU B 1 45 ? -4.327 11.416 -3.514 1 81.67 45 LEU B N 1
ATOM 1544 C CA . LEU B 1 45 ? -5.405 12.176 -2.891 1 81.67 45 LEU B CA 1
ATOM 1545 C C . LEU B 1 45 ? -5.694 11.658 -1.486 1 81.67 45 LEU B C 1
ATOM 1547 O O . LEU B 1 45 ? -6.013 12.437 -0.585 1 81.67 45 LEU B O 1
ATOM 1551 N N . LEU B 1 46 ? -5.515 10.379 -1.446 1 80.8 46 LEU B N 1
ATOM 1552 C CA . LEU B 1 46 ? -5.722 9.791 -0.127 1 80.8 46 LEU B CA 1
ATOM 1553 C C . LEU B 1 46 ? -4.676 10.293 0.863 1 80.8 46 LEU B C 1
ATOM 1555 O O . LEU B 1 46 ? -5.007 10.639 1.999 1 80.8 46 LEU B O 1
ATOM 1559 N N . ALA B 1 47 ? -3.429 10.295 0.461 1 78.91 47 ALA B N 1
ATOM 1560 C CA . ALA B 1 47 ? -2.355 10.802 1.311 1 78.91 47 ALA B CA 1
ATOM 1561 C C . ALA B 1 47 ? -2.601 12.258 1.696 1 78.91 47 ALA B C 1
ATOM 1563 O O . ALA B 1 47 ? -2.371 12.651 2.842 1 78.91 47 ALA B O 1
ATOM 1564 N N . GLU B 1 48 ? -3.071 13.031 0.758 1 82.02 48 GLU B N 1
ATOM 1565 C CA . GLU B 1 48 ? -3.325 14.452 0.975 1 82.02 48 GLU B CA 1
ATOM 1566 C C . GLU B 1 48 ? -4.441 14.664 1.995 1 82.02 48 GLU B C 1
ATOM 1568 O O . GLU B 1 48 ? -4.305 15.478 2.91 1 82.02 48 GLU B O 1
ATOM 1573 N N . VAL B 1 49 ? -5.507 13.913 1.821 1 88.89 49 VAL B N 1
ATOM 1574 C CA . VAL B 1 49 ? -6.64 14.112 2.718 1 88.89 49 VAL B CA 1
ATOM 1575 C C . VAL B 1 49 ? -6.29 13.602 4.114 1 88.89 49 VAL B C 1
ATOM 1577 O O . VAL B 1 49 ? -6.729 14.169 5.117 1 88.89 49 VAL B O 1
ATOM 1580 N N . LEU B 1 50 ? -5.456 12.62 4.193 1 85.28 50 LEU B N 1
ATOM 1581 C CA . LEU B 1 50 ? -5.001 12.139 5.493 1 85.28 50 LEU B CA 1
ATOM 1582 C C . LEU B 1 50 ? -4.15 13.193 6.195 1 85.28 50 LEU B C 1
ATOM 1584 O O . LEU B 1 50 ? -4.19 13.313 7.421 1 85.28 50 LEU B O 1
ATOM 1588 N N . GLY B 1 51 ? -3.351 13.862 5.419 1 86.43 51 GLY B N 1
ATOM 1589 C CA . GLY B 1 51 ? -2.605 14.973 5.988 1 86.43 51 GLY B CA 1
ATOM 1590 C C . GLY B 1 51 ? -3.495 16.038 6.601 1 86.43 51 GLY B C 1
ATOM 1591 O O . GLY B 1 51 ? -3.226 16.519 7.704 1 86.43 51 GLY B O 1
ATOM 1592 N N . ILE B 1 52 ? -4.533 16.408 5.909 1 88.89 52 ILE B N 1
ATOM 1593 C CA . ILE B 1 52 ? -5.478 17.408 6.394 1 88.89 52 ILE B CA 1
ATOM 1594 C C . ILE B 1 52 ? -6.183 16.888 7.645 1 88.89 52 ILE B C 1
ATOM 1596 O O . ILE B 1 52 ? -6.322 17.612 8.633 1 88.89 52 ILE B O 1
ATOM 1600 N N . ARG B 1 53 ? -6.594 15.635 7.625 1 91.31 53 ARG B N 1
ATOM 1601 C CA . ARG B 1 53 ? -7.23 15.04 8.796 1 91.31 53 ARG B CA 1
ATOM 1602 C C . ARG B 1 53 ? -6.307 15.096 10.009 1 91.31 53 ARG B C 1
ATOM 1604 O O . ARG B 1 53 ? -6.749 15.398 11.119 1 91.31 53 ARG B O 1
ATOM 1611 N N . TRP B 1 54 ? -5.066 14.786 9.703 1 88.9 54 TRP B N 1
ATOM 1612 C CA . TRP B 1 54 ? -4.089 14.852 10.784 1 88.9 54 TRP B CA 1
ATOM 1613 C C . TRP B 1 54 ? -3.981 16.27 11.335 1 88.9 54 TRP B C 1
ATOM 1615 O O . TRP B 1 54 ? -3.867 16.464 12.548 1 88.9 54 TRP B O 1
ATOM 1625 N N . GLY B 1 55 ? -3.956 17.262 10.488 1 90.96 55 GLY B N 1
ATOM 1626 C CA . GLY B 1 55 ? -3.968 18.647 10.931 1 90.96 55 GLY B CA 1
ATOM 1627 C C . GLY B 1 55 ? -5.155 18.979 11.816 1 90.96 55 GLY B C 1
ATOM 1628 O O . GLY B 1 55 ? -4.995 19.596 12.872 1 90.96 55 GLY B O 1
ATOM 1629 N N . LEU B 1 56 ? -6.312 18.573 11.436 1 92.27 56 LEU B N 1
ATOM 1630 C CA . LEU B 1 56 ? -7.529 18.828 12.199 1 92.27 56 LEU B CA 1
ATOM 1631 C C . LEU B 1 56 ? -7.477 18.131 13.554 1 92.27 56 LEU B C 1
ATOM 1633 O O . LEU B 1 56 ? -7.841 18.721 14.574 1 92.27 56 LEU B O 1
ATOM 1637 N N . GLN B 1 57 ? -7.021 16.916 13.507 1 93.74 57 GLN B N 1
ATOM 1638 C CA . GLN B 1 57 ? -6.881 16.179 14.758 1 93.74 57 GLN B CA 1
ATOM 1639 C C . GLN B 1 57 ? -5.906 16.877 15.702 1 93.74 57 GLN B C 1
ATOM 1641 O O . GLN B 1 57 ? -6.149 16.957 16.907 1 93.74 57 GLN B O 1
ATOM 1646 N N . THR B 1 58 ? -4.833 17.327 15.134 1 88.78 58 THR B N 1
ATOM 1647 C CA . THR B 1 58 ? -3.84 18.04 15.929 1 88.78 58 THR B CA 1
ATOM 1648 C C . THR B 1 58 ? -4.454 19.276 16.58 1 88.78 58 THR B C 1
ATOM 1650 O O . THR B 1 58 ? -4.243 19.527 17.768 1 88.78 58 THR B O 1
ATOM 1653 N N . ALA B 1 59 ? -5.214 20.046 15.836 1 91.36 59 ALA B N 1
ATOM 1654 C CA . ALA B 1 59 ? -5.886 21.227 16.373 1 91.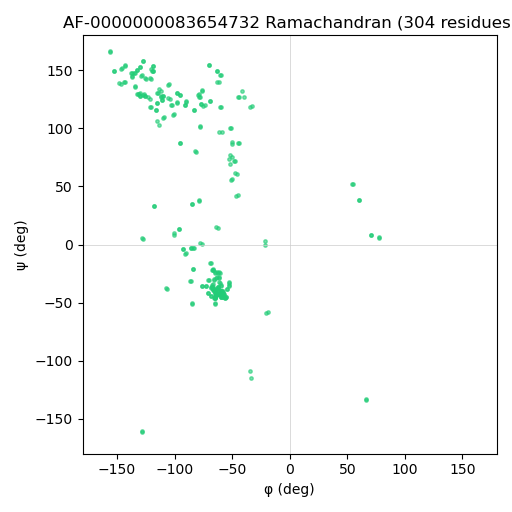36 59 ALA B CA 1
ATOM 1655 C C . ALA B 1 59 ? -6.817 20.852 17.523 1 91.36 59 ALA B C 1
ATOM 1657 O O . ALA B 1 59 ? -6.874 21.551 18.537 1 91.36 59 ALA B O 1
ATOM 1658 N N . LYS B 1 60 ? -7.494 19.763 17.364 1 93.46 60 LYS B N 1
ATOM 1659 C CA . LYS B 1 60 ? -8.396 19.28 18.406 1 93.46 60 LYS B CA 1
ATOM 1660 C C . LYS B 1 60 ? -7.624 18.896 19.665 1 93.46 60 LYS B C 1
ATOM 1662 O O . LYS B 1 60 ? -8.008 19.275 20.774 1 93.46 60 LYS B O 1
ATOM 1667 N N . ASP B 1 61 ? -6.532 18.183 19.423 1 92.58 61 ASP B N 1
ATOM 1668 C CA . ASP B 1 61 ? -5.705 17.739 20.541 1 92.58 61 ASP B CA 1
ATOM 1669 C C . ASP B 1 61 ? -5.116 18.929 21.295 1 92.58 61 ASP B C 1
ATOM 1671 O O . ASP B 1 61 ? -4.89 18.855 22.505 1 92.58 61 ASP B O 1
ATOM 1675 N N . LEU B 1 62 ? -4.908 20.074 20.587 1 87.71 62 LEU B N 1
ATOM 1676 C CA . LEU B 1 62 ? -4.36 21.286 21.187 1 87.71 62 LEU B CA 1
ATOM 1677 C C . LEU B 1 62 ? -5.464 22.128 21.817 1 87.71 62 LEU B C 1
ATOM 1679 O O . LEU B 1 62 ? -5.196 23.197 22.371 1 87.71 62 LEU B O 1
ATOM 1683 N N . ASN B 1 63 ? -6.711 21.687 21.681 1 94.13 63 ASN B N 1
ATOM 1684 C CA . ASN B 1 63 ? -7.885 22.358 22.228 1 94.13 63 ASN B CA 1
ATOM 1685 C C . ASN B 1 63 ? -8.035 23.77 21.67 1 94.13 63 ASN B C 1
ATOM 1687 O O . ASN B 1 63 ? -8.325 24.709 22.414 1 94.13 63 ASN B O 1
ATOM 1691 N N . TRP B 1 64 ? -7.735 23.961 20.411 1 90.43 64 TRP B N 1
ATOM 1692 C CA . TRP B 1 64 ? -7.941 25.246 19.751 1 90.43 64 TRP B CA 1
ATOM 1693 C C . TRP B 1 64 ? -9.406 25.433 19.371 1 90.43 64 TRP B C 1
ATOM 1695 O O . TRP B 1 64 ? -10.025 24.535 18.795 1 90.43 64 TRP B O 1
ATOM 1705 N N . PRO B 1 65 ? -9.985 26.535 19.726 1 93.31 65 PRO B N 1
ATOM 1706 C CA . PRO B 1 65 ? -11.402 26.753 19.423 1 93.31 65 PRO B CA 1
ATOM 1707 C C . PRO B 1 65 ? -11.654 27.023 17.941 1 93.31 65 PRO B C 1
ATOM 1709 O O . PRO B 1 65 ? -12.734 26.717 17.429 1 93.31 65 PRO B O 1
ATOM 1712 N N . THR B 1 66 ? -10.677 27.747 17.296 1 92.45 66 THR B N 1
ATOM 1713 C CA . THR B 1 66 ? -10.751 28.038 15.869 1 92.45 66 THR B CA 1
ATOM 1714 C C . THR B 1 66 ? -9.548 27.453 15.134 1 92.45 66 THR B C 1
ATOM 1716 O O . THR B 1 66 ? -8.486 27.259 15.728 1 92.45 66 THR B O 1
ATOM 1719 N N . VAL B 1 67 ? -9.815 27.108 13.9 1 90.13 67 VAL B N 1
ATOM 1720 C CA . VAL B 1 67 ? -8.703 26.543 13.143 1 90.13 67 VAL B CA 1
ATOM 1721 C C . VAL B 1 67 ? -8.827 26.936 11.672 1 90.13 67 VAL B C 1
ATOM 1723 O O . VAL B 1 67 ? -9.934 27.009 11.134 1 90.13 67 VAL B O 1
ATOM 1726 N N . THR B 1 68 ? -7.691 27.281 11.096 1 89.63 68 THR B N 1
ATOM 1727 C CA . THR B 1 68 ? -7.533 27.386 9.649 1 89.63 68 THR B CA 1
ATOM 1728 C C . THR B 1 68 ? -6.527 26.357 9.139 1 89.63 68 THR B C 1
ATOM 1730 O O . THR B 1 68 ? -5.366 26.36 9.552 1 89.63 68 THR B O 1
ATOM 1733 N N . ILE B 1 69 ? -7.05 25.44 8.309 1 89.83 69 ILE B N 1
ATOM 1734 C CA . ILE B 1 69 ? -6.177 24.445 7.694 1 89.83 69 ILE B CA 1
ATOM 1735 C C . ILE B 1 69 ? -5.758 24.916 6.303 1 89.83 69 ILE B C 1
ATOM 1737 O O . ILE B 1 69 ? -6.603 25.295 5.489 1 89.83 69 ILE B O 1
ATOM 1741 N N . VAL B 1 70 ? -4.475 24.897 6.07 1 85.9 70 VAL B N 1
ATOM 1742 C CA . VAL B 1 70 ? -3.929 25.282 4.773 1 85.9 70 VAL B CA 1
ATOM 1743 C C . VAL B 1 70 ? -3.265 24.076 4.112 1 85.9 70 VAL B C 1
ATOM 1745 O O . VAL B 1 70 ? -2.474 23.373 4.743 1 85.9 70 VAL B O 1
ATOM 1748 N N . SER B 1 71 ? -3.605 23.842 2.891 1 84.39 71 SER B N 1
ATOM 1749 C CA . SER B 1 71 ? -3.054 22.721 2.136 1 84.39 71 SER B CA 1
ATOM 1750 C C . SER B 1 71 ? -2.827 23.097 0.676 1 84.39 71 SER B C 1
ATOM 1752 O O . SER B 1 71 ? -3.522 23.96 0.136 1 84.39 71 SER B O 1
ATOM 1754 N N . ASP B 1 72 ? -1.912 22.454 0.019 1 78.09 72 ASP B N 1
ATOM 1755 C CA . ASP B 1 72 ? -1.687 22.683 -1.405 1 78.09 72 ASP B CA 1
ATOM 1756 C C . ASP B 1 72 ? -2.431 21.652 -2.251 1 78.09 72 ASP B C 1
ATOM 1758 O O . ASP B 1 72 ? -2.199 21.547 -3.458 1 78.09 72 ASP B O 1
ATOM 1762 N N . ALA B 1 73 ? -3.379 20.88 -1.641 1 83 73 ALA B N 1
ATOM 1763 C CA . ALA B 1 73 ? -4.209 19.898 -2.335 1 83 73 ALA B CA 1
ATOM 1764 C C . ALA B 1 73 ? -5.557 20.496 -2.724 1 83 73 ALA B C 1
ATOM 1766 O O . ALA B 1 73 ? -6.547 20.33 -2.007 1 83 73 ALA B O 1
ATOM 1767 N N . GLU B 1 74 ? -5.536 21.101 -3.888 1 89.28 74 GLU B N 1
ATOM 1768 C CA . GLU B 1 74 ? -6.705 21.861 -4.319 1 89.28 74 GLU B CA 1
ATOM 1769 C C . GLU B 1 74 ? -7.945 20.974 -4.391 1 89.28 74 GLU B C 1
ATOM 1771 O O . GLU B 1 74 ? -9.009 21.345 -3.892 1 89.28 74 GLU B O 1
ATOM 1776 N N . VAL B 1 75 ? -7.817 19.815 -4.943 1 91.14 75 VAL B N 1
ATOM 1777 C CA . VAL B 1 75 ? -8.948 18.916 -5.152 1 91.14 75 VAL B CA 1
ATOM 1778 C C . VAL B 1 75 ? -9.53 18.496 -3.805 1 91.14 75 VAL B C 1
ATOM 1780 O O . VAL B 1 75 ? -10.748 18.506 -3.617 1 91.14 75 VAL B O 1
ATOM 1783 N N . VAL B 1 76 ? -8.705 18.202 -2.862 1 89.28 76 VAL B N 1
ATOM 1784 C CA . VAL B 1 76 ? -9.135 17.736 -1.548 1 89.28 76 VAL B CA 1
ATOM 1785 C C . VAL B 1 76 ? -9.846 18.865 -0.806 1 89.28 76 VAL B C 1
ATOM 1787 O O . VAL B 1 76 ? -10.9 18.653 -0.202 1 89.28 76 VAL B O 1
ATOM 1790 N N . VAL B 1 77 ? -9.223 20.045 -0.897 1 91.17 77 VAL B N 1
ATOM 1791 C CA . VAL B 1 77 ? -9.811 21.204 -0.234 1 91.17 77 VAL B CA 1
ATOM 1792 C C . VAL B 1 77 ? -11.208 21.465 -0.79 1 91.17 77 VAL B C 1
ATOM 1794 O O . VAL B 1 77 ? -12.145 21.73 -0.033 1 91.17 77 VAL B O 1
ATOM 1797 N N . LYS B 1 78 ? -11.317 21.307 -2.075 1 95.11 78 LYS B N 1
ATOM 1798 C CA . LYS B 1 78 ? -12.619 21.486 -2.711 1 95.11 78 LYS B CA 1
ATOM 1799 C C . LYS B 1 78 ? -13.616 20.435 -2.228 1 95.11 78 LYS B C 1
ATOM 1801 O O . LYS B 1 78 ? -14.781 20.748 -1.975 1 95.11 78 LYS B O 1
ATOM 1806 N N . CYS B 1 79 ? -13.2 19.267 -2.054 1 95.11 79 CYS B N 1
ATOM 1807 C CA . CYS B 1 79 ? -14.068 18.185 -1.602 1 95.11 79 CYS B CA 1
ATOM 1808 C C . CYS B 1 79 ? -14.568 18.442 -0.186 1 95.11 79 CYS B C 1
ATOM 1810 O O . CYS B 1 79 ? -15.73 18.173 0.125 1 95.11 79 CYS B O 1
ATOM 1812 N N . ILE B 1 80 ? -13.732 18.93 0.579 1 93.84 80 ILE B N 1
ATOM 1813 C CA . ILE B 1 80 ? -14.081 19.162 1.976 1 93.84 80 ILE B CA 1
ATOM 1814 C C . ILE B 1 80 ? -15.074 20.318 2.075 1 93.84 80 ILE B C 1
ATOM 1816 O O . ILE B 1 80 ? -16.038 20.253 2.841 1 93.84 80 ILE B O 1
ATOM 1820 N N . ASN B 1 81 ? -14.788 21.342 1.273 1 94.83 81 ASN B N 1
ATOM 1821 C CA . ASN B 1 81 ? -15.569 22.568 1.394 1 94.83 81 ASN B CA 1
ATOM 1822 C C . ASN B 1 81 ? -16.87 22.485 0.6 1 94.83 81 ASN B C 1
ATOM 1824 O O . ASN B 1 81 ? -17.78 23.291 0.804 1 94.83 81 ASN B O 1
ATOM 1828 N N . SER B 1 82 ? -16.855 21.569 -0.361 1 88.68 82 SER B N 1
ATOM 1829 C CA . SER B 1 82 ? -18.005 21.554 -1.26 1 88.68 82 SER B CA 1
ATOM 1830 C C . SER B 1 82 ? -18.609 20.158 -1.363 1 88.68 82 SER B C 1
ATOM 1832 O O . SER B 1 82 ? -18.259 19.266 -0.587 1 88.68 82 SER B O 1
ATOM 1834 N N . LYS B 1 83 ? -19.392 19.924 -2.445 1 79.8 83 LYS B N 1
ATOM 1835 C CA . LYS B 1 83 ? -20.041 18.638 -2.683 1 79.8 83 LYS B CA 1
ATOM 1836 C C . LYS B 1 83 ? -19.273 17.818 -3.716 1 79.8 83 LYS B C 1
ATOM 1838 O O . LYS B 1 83 ? -19.765 16.792 -4.191 1 79.8 83 LYS B O 1
ATOM 1843 N N . ALA B 1 84 ? -18.111 18.372 -4.022 1 85.84 84 ALA B N 1
ATOM 1844 C CA . ALA B 1 84 ? -17.298 17.541 -4.907 1 85.84 84 ALA B CA 1
ATOM 1845 C C . ALA B 1 84 ? -16.958 16.208 -4.249 1 85.84 84 ALA B C 1
ATOM 1847 O O . ALA B 1 84 ? -16.785 16.137 -3.03 1 85.84 84 ALA B O 1
ATOM 1848 N N . HIS B 1 85 ? -17.03 15.251 -5.094 1 88.6 85 HIS B N 1
ATOM 1849 C CA . HIS B 1 85 ? -16.822 13.914 -4.55 1 88.6 85 HIS B CA 1
ATOM 1850 C C . HIS B 1 85 ? -15.797 13.139 -5.371 1 88.6 85 HIS B C 1
ATOM 1852 O O . HIS B 1 85 ? -15.804 13.205 -6.602 1 88.6 85 HIS B O 1
ATOM 1858 N N . VAL B 1 86 ? -14.881 12.657 -4.661 1 88.38 86 VAL B N 1
ATOM 1859 C CA . VAL B 1 86 ? -13.965 11.661 -5.208 1 88.38 86 VAL B CA 1
ATOM 1860 C C . VAL B 1 86 ? -14.042 10.379 -4.382 1 88.38 86 VAL B C 1
ATOM 1862 O O . VAL B 1 86 ? -13.715 10.379 -3.193 1 88.38 86 VAL B O 1
ATOM 1865 N N . ALA B 1 87 ? -14.436 9.316 -5.03 1 88.49 87 ALA B N 1
ATOM 1866 C CA . ALA B 1 87 ? -14.75 8.061 -4.353 1 88.49 87 ALA B CA 1
ATOM 1867 C C . ALA B 1 87 ? -13.578 7.594 -3.494 1 88.49 87 ALA B C 1
ATOM 1869 O O . ALA B 1 87 ? -13.771 7.14 -2.364 1 88.49 87 ALA B O 1
ATOM 1870 N N . ALA B 1 88 ? -12.376 7.759 -3.924 1 79.01 88 ALA B N 1
ATOM 1871 C CA . ALA B 1 88 ? -11.17 7.225 -3.297 1 79.01 88 ALA B CA 1
ATOM 1872 C C . ALA B 1 88 ? -10.926 7.874 -1.937 1 79.01 88 ALA B C 1
ATOM 1874 O O . ALA B 1 88 ? -10.269 7.289 -1.073 1 79.01 88 ALA B O 1
ATOM 1875 N N . ILE B 1 89 ? -11.484 9.049 -1.699 1 86.21 89 ILE B N 1
ATOM 1876 C CA . ILE B 1 89 ? -11.122 9.756 -0.476 1 86.21 89 ILE B CA 1
ATOM 1877 C C . ILE B 1 89 ? -12.386 10.142 0.289 1 86.21 89 ILE B C 1
ATOM 1879 O O . ILE B 1 89 ? -12.31 10.743 1.364 1 86.21 89 ILE B O 1
ATOM 1883 N N . ASP B 1 90 ? -13.547 9.722 -0.177 1 92.43 90 ASP B N 1
ATOM 1884 C CA . ASP B 1 90 ? -14.829 10.171 0.357 1 92.43 90 ASP B CA 1
ATOM 1885 C C . ASP B 1 90 ? -14.933 9.882 1.853 1 92.43 90 ASP B C 1
ATOM 1887 O O . ASP B 1 90 ? -15.432 10.71 2.617 1 92.43 90 ASP B O 1
ATOM 1891 N N . HIS B 1 91 ? -14.51 8.745 2.237 1 91.23 91 HIS B N 1
ATOM 1892 C CA . HIS B 1 91 ? -14.647 8.378 3.642 1 91.23 91 HIS B CA 1
ATOM 1893 C C . HIS B 1 91 ? -13.785 9.268 4.531 1 91.23 91 HIS B C 1
ATOM 1895 O O . HIS B 1 91 ? -14.197 9.635 5.634 1 91.23 91 HIS B O 1
ATOM 1901 N N . ILE B 1 92 ? -12.642 9.611 4.098 1 89.97 92 ILE B N 1
ATOM 1902 C CA . ILE B 1 92 ? -11.754 10.446 4.9 1 89.97 92 ILE B CA 1
ATOM 1903 C C . ILE B 1 92 ? -12.237 11.894 4.866 1 89.97 92 ILE B C 1
ATOM 1905 O O . ILE B 1 92 ? -12.12 12.618 5.858 1 89.97 92 ILE B O 1
ATOM 1909 N N . VAL B 1 93 ? -12.777 12.317 3.695 1 95.03 93 VAL B N 1
ATOM 1910 C CA . VAL B 1 93 ? -13.359 13.651 3.585 1 95.03 93 VAL B CA 1
ATOM 1911 C C . VAL B 1 93 ? -14.479 13.812 4.61 1 95.03 93 VAL B C 1
ATOM 1913 O O . VAL B 1 93 ? -14.571 14.843 5.28 1 95.03 93 VAL B O 1
ATOM 1916 N N . GLN B 1 94 ? -15.249 12.777 4.728 1 95.62 94 GLN B N 1
ATOM 1917 C CA . GLN B 1 94 ? -16.317 12.813 5.721 1 95.62 94 GLN B CA 1
ATOM 1918 C C . GLN B 1 94 ? -15.751 12.916 7.134 1 95.62 94 GLN B C 1
ATOM 1920 O O . GLN B 1 94 ? -16.283 13.651 7.969 1 95.62 94 GLN B O 1
ATOM 1925 N N . ASP B 1 95 ? -14.731 12.176 7.385 1 94.25 95 ASP B N 1
ATOM 1926 C CA . ASP B 1 95 ? -14.06 12.284 8.676 1 94.25 95 ASP B CA 1
ATOM 1927 C C . ASP B 1 95 ? -13.621 13.721 8.948 1 94.25 95 ASP B C 1
ATOM 1929 O O . ASP B 1 95 ? -13.794 14.229 10.058 1 94.25 95 ASP B O 1
ATOM 1933 N N . CYS B 1 96 ? -13.049 14.369 8.005 1 93.32 96 CYS B N 1
ATOM 1934 C CA . CYS B 1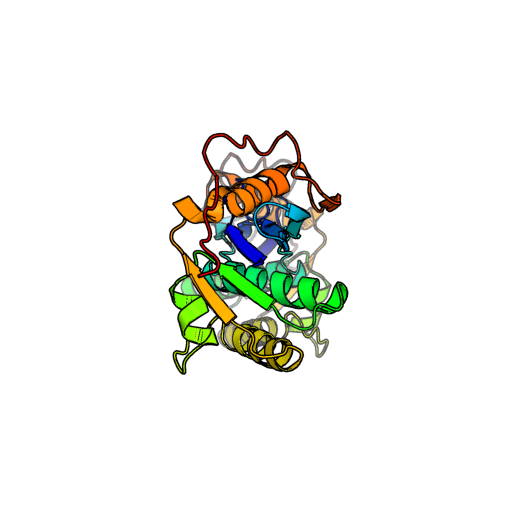 96 ? -12.589 15.747 8.134 1 93.32 96 CYS B CA 1
ATOM 1935 C C . CYS B 1 96 ? -13.751 16.683 8.448 1 93.32 96 CYS B C 1
ATOM 1937 O O . CYS B 1 96 ? -13.631 17.563 9.302 1 93.32 96 CYS B O 1
ATOM 1939 N N . ARG B 1 97 ? -14.861 16.417 7.789 1 96.34 97 ARG B N 1
ATOM 1940 C CA . ARG B 1 97 ? -16.031 17.259 8.014 1 96.34 97 ARG B CA 1
ATOM 1941 C C . ARG B 1 97 ? -16.556 17.098 9.437 1 96.34 97 ARG B C 1
ATOM 1943 O O . ARG B 1 97 ? -16.975 18.074 10.063 1 96.34 97 ARG B O 1
ATOM 1950 N N . VAL B 1 98 ? -16.523 15.925 9.903 1 96.61 98 VAL B N 1
ATOM 1951 C CA . VAL B 1 98 ? -16.944 15.669 11.276 1 96.61 98 VAL B CA 1
ATOM 1952 C C . VAL B 1 98 ? -16.008 16.387 12.246 1 96.61 98 VAL B C 1
ATOM 1954 O O . VAL B 1 98 ? -16.462 17.023 13.2 1 96.61 98 VAL B O 1
ATOM 1957 N N . LEU B 1 99 ? -14.749 16.328 12.025 1 94.87 99 LEU B N 1
ATOM 1958 C CA . LEU B 1 99 ? -13.769 16.99 12.878 1 94.87 99 LEU B CA 1
ATOM 1959 C C . LEU B 1 99 ? -13.969 18.502 12.864 1 94.87 99 LEU B C 1
ATOM 1961 O O . LEU B 1 99 ? -13.793 19.165 13.888 1 94.87 99 LEU B O 1
ATOM 1965 N N . LEU B 1 100 ? -14.332 19.07 11.704 1 95.39 100 LEU B N 1
ATOM 1966 C CA . LEU B 1 100 ? -14.504 20.51 11.546 1 95.39 100 LEU B CA 1
ATOM 1967 C C . LEU B 1 100 ? -15.624 21.026 12.442 1 95.39 100 LEU B C 1
ATOM 1969 O O . LEU B 1 100 ? -15.628 22.197 12.828 1 95.39 100 LEU B O 1
ATOM 1973 N N . LEU B 1 101 ? -16.556 20.146 12.808 1 96.54 101 LEU B N 1
ATOM 1974 C CA . LEU B 1 101 ? -17.692 20.532 13.638 1 96.54 101 LEU B CA 1
ATOM 1975 C C . LEU B 1 101 ? -17.238 20.886 15.05 1 96.54 101 LEU B C 1
ATOM 1977 O O . LEU B 1 101 ? -17.978 21.523 15.804 1 96.54 101 LEU B O 1
ATOM 1981 N N . ASP B 1 102 ? -16.086 20.524 15.41 1 95.27 102 ASP B N 1
ATOM 1982 C CA . ASP B 1 102 ? -15.573 20.754 16.757 1 95.27 102 ASP B CA 1
ATOM 1983 C C . ASP B 1 102 ? -14.999 22.162 16.893 1 95.27 102 ASP B C 1
ATOM 1985 O O . ASP B 1 102 ? -14.624 22.582 17.989 1 95.27 102 ASP B O 1
ATOM 1989 N N . PHE B 1 103 ? -14.966 22.946 15.855 1 94.6 103 PHE B N 1
ATOM 1990 C CA . PHE B 1 103 ? -14.317 24.252 15.858 1 94.6 103 PHE B CA 1
ATOM 1991 C C . PHE B 1 103 ? -15.324 25.357 15.562 1 94.6 103 PHE B C 1
ATOM 1993 O O . PHE B 1 103 ? -16.331 25.123 14.891 1 94.6 103 PHE B O 1
ATOM 2000 N N . HIS B 1 104 ? -14.938 26.546 16.104 1 95.35 104 HIS B N 1
ATOM 2001 C CA . HIS B 1 104 ? -15.719 27.734 15.777 1 95.35 104 HIS B CA 1
ATOM 2002 C C . HIS B 1 104 ? -15.287 28.327 14.44 1 95.35 104 HIS B C 1
ATOM 2004 O O . HIS B 1 104 ? -14.143 28.762 14.29 1 95.35 104 HIS B O 1
ATOM 2010 N N . ASP B 1 105 ? -16.143 28.372 13.388 1 92.13 105 ASP B N 1
ATOM 2011 C CA . ASP B 1 105 ? -15.931 28.968 12.073 1 92.13 105 ASP B CA 1
ATOM 2012 C C . ASP B 1 105 ? -14.662 28.424 11.421 1 92.13 105 ASP B C 1
ATOM 2014 O O . ASP B 1 105 ? -13.759 29.188 11.075 1 92.13 105 ASP B O 1
ATOM 2018 N N . PRO B 1 106 ? -14.534 27.096 11.359 1 92.15 106 PRO B N 1
ATOM 2019 C CA . PRO B 1 106 ? -13.33 26.509 10.766 1 92.15 106 PRO B CA 1
ATOM 2020 C C . PRO B 1 106 ? -13.178 26.847 9.285 1 92.15 106 PRO B C 1
ATOM 2022 O O . PRO B 1 106 ? -14.172 27.105 8.601 1 92.15 106 PRO B O 1
ATOM 2025 N N . ASN B 1 107 ? -11.928 26.925 8.86 1 90.12 107 ASN B N 1
ATOM 2026 C CA . ASN B 1 107 ? -11.598 27.226 7.471 1 90.12 107 ASN B CA 1
ATOM 2027 C C . ASN B 1 107 ? -10.555 26.258 6.921 1 90.12 107 ASN B C 1
ATOM 2029 O O . ASN B 1 107 ? -9.572 25.948 7.595 1 90.12 107 ASN B O 1
ATOM 2033 N N . VAL B 1 108 ? -10.824 25.695 5.796 1 90.71 108 VAL B N 1
ATOM 2034 C CA . VAL B 1 108 ? -9.861 24.903 5.038 1 90.71 108 VAL B CA 1
ATOM 2035 C C . VAL B 1 108 ? -9.555 25.594 3.711 1 90.71 108 VAL B C 1
ATOM 2037 O O . VAL B 1 108 ? -10.454 25.813 2.896 1 90.71 108 VAL B O 1
ATOM 2040 N N . MET B 1 109 ? -8.328 25.913 3.455 1 88.42 109 MET B N 1
ATOM 2041 C CA . MET B 1 109 ? -8.001 26.728 2.288 1 88.42 109 MET B CA 1
ATOM 2042 C C . MET B 1 109 ? -6.883 26.087 1.473 1 88.42 109 MET B C 1
ATOM 2044 O O . MET B 1 109 ? -6.018 25.405 2.027 1 88.42 109 MET B O 1
ATOM 2048 N N . PHE B 1 110 ? -6.946 26.423 0.196 1 88.75 110 PHE B N 1
ATOM 2049 C CA . PHE B 1 110 ? -5.918 25.985 -0.741 1 88.75 110 PHE B CA 1
ATOM 2050 C C . PHE B 1 110 ? -4.89 27.086 -0.97 1 88.75 110 PHE B C 1
ATOM 2052 O O . PHE B 1 110 ? -5.251 28.251 -1.15 1 88.75 110 PHE B O 1
ATOM 2059 N N . VAL B 1 111 ? -3.636 26.722 -0.847 1 81.22 111 VAL B N 1
ATOM 2060 C CA . VAL B 1 111 ? -2.554 27.609 -1.262 1 81.22 111 VAL B CA 1
ATOM 2061 C C . VAL B 1 111 ? -1.616 26.871 -2.213 1 81.22 111 VAL B C 1
ATOM 2063 O O . VAL B 1 111 ? -1.545 25.64 -2.194 1 81.22 111 VAL B O 1
ATOM 2066 N N . LYS B 1 112 ? -0.883 27.61 -3.005 1 81.52 112 LYS B N 1
ATOM 2067 C CA . LYS B 1 112 ? 0.116 26.992 -3.872 1 81.52 112 LYS B CA 1
ATOM 2068 C C . LYS B 1 112 ? 1.284 26.441 -3.059 1 81.52 112 LYS B C 1
ATOM 2070 O O . LYS B 1 112 ? 1.58 26.94 -1.972 1 81.52 112 LYS B O 1
ATOM 2075 N N . ARG B 1 113 ? 1.911 25.503 -3.594 1 75.66 113 ARG B N 1
ATOM 2076 C CA . ARG B 1 113 ? 2.977 24.752 -2.94 1 75.66 113 ARG B CA 1
ATOM 2077 C C . ARG B 1 113 ? 4.05 25.687 -2.394 1 75.66 113 ARG B C 1
ATOM 2079 O O . ARG B 1 113 ? 4.61 25.439 -1.323 1 75.66 113 ARG B O 1
ATOM 2086 N N . ASP B 1 114 ? 4.309 26.769 -3.104 1 74.04 114 ASP B N 1
ATOM 2087 C CA . ASP B 1 114 ? 5.368 27.7 -2.725 1 74.04 114 ASP B CA 1
ATOM 2088 C C . ASP B 1 114 ? 5.031 28.411 -1.416 1 74.04 114 ASP B C 1
ATOM 2090 O O . ASP B 1 114 ? 5.925 28.89 -0.716 1 74.04 114 ASP B O 1
ATOM 2094 N N . LEU B 1 115 ? 3.75 28.49 -1.015 1 71.72 115 LEU B N 1
ATOM 2095 C CA . LEU B 1 115 ? 3.321 29.12 0.228 1 71.72 115 LEU B CA 1
ATOM 2096 C C . LEU B 1 115 ? 3.229 28.096 1.354 1 71.72 115 LEU B C 1
ATOM 2098 O O . LEU B 1 115 ? 2.999 28.456 2.51 1 71.72 115 LEU B O 1
ATOM 2102 N N . ASN B 1 116 ? 3.469 26.81 1.051 1 73.55 116 ASN B N 1
ATOM 2103 C CA . ASN B 1 116 ? 3.392 25.732 2.031 1 73.55 116 ASN B CA 1
ATOM 2104 C C . ASN B 1 116 ? 4.739 25.036 2.207 1 73.55 116 ASN B C 1
ATOM 2106 O O . ASN B 1 116 ? 4.793 23.829 2.445 1 73.55 116 ASN B O 1
ATOM 2110 N N . ILE B 1 117 ? 5.791 25.686 2.097 1 75.01 117 ILE B N 1
ATOM 2111 C CA . ILE B 1 117 ? 7.149 25.166 1.973 1 75.01 117 ILE B CA 1
ATOM 2112 C C . ILE B 1 117 ? 7.559 24.478 3.273 1 75.01 117 ILE B C 1
ATOM 2114 O O . ILE B 1 117 ? 8.281 23.479 3.252 1 75.01 117 ILE B O 1
ATOM 2118 N N . VAL B 1 118 ? 7.148 25.011 4.374 1 77.37 118 VAL B N 1
ATOM 2119 C CA . VAL B 1 118 ? 7.564 24.444 5.652 1 77.37 118 VAL B CA 1
ATOM 2120 C C . VAL B 1 118 ? 6.989 23.038 5.806 1 77.37 118 VAL B C 1
ATOM 2122 O O . VAL B 1 118 ? 7.72 22.089 6.096 1 77.37 118 VAL B O 1
ATOM 2125 N N . ALA B 1 119 ? 5.669 22.918 5.584 1 79.05 119 ALA B N 1
ATOM 2126 C CA . ALA B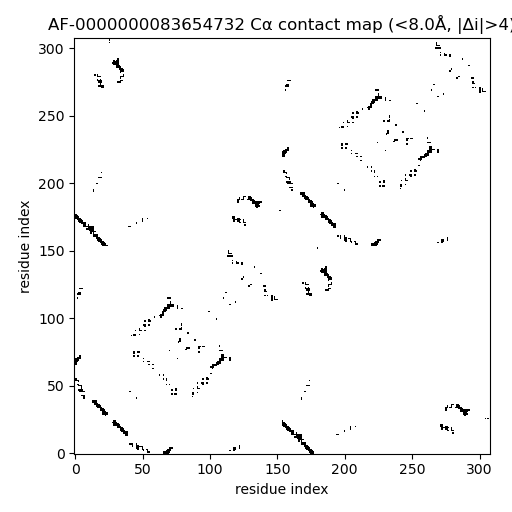 1 119 ? 5.043 21.602 5.667 1 79.05 119 ALA B CA 1
ATOM 2127 C C . ALA B 1 119 ? 5.66 20.636 4.66 1 79.05 119 ALA B C 1
ATOM 2129 O O . ALA B 1 119 ? 5.858 19.456 4.962 1 79.05 119 ALA B O 1
ATOM 2130 N N . HIS B 1 120 ? 6.023 21.139 3.521 1 77.12 120 HIS B N 1
ATOM 2131 C CA . HIS B 1 120 ? 6.671 20.333 2.492 1 77.12 120 HIS B CA 1
ATOM 2132 C C . HIS B 1 120 ? 8.033 19.831 2.962 1 77.12 120 HIS B C 1
ATOM 2134 O O . HIS B 1 120 ? 8.385 18.672 2.733 1 77.12 120 HIS B O 1
ATOM 2140 N N . SER B 1 121 ? 8.736 20.671 3.592 1 77.96 121 SER B N 1
ATOM 2141 C CA . SER B 1 121 ? 10.053 20.292 4.094 1 77.96 121 SER B CA 1
ATOM 2142 C C . SER B 1 121 ? 9.941 19.274 5.224 1 77.96 121 SER B C 1
ATOM 2144 O O . SER B 1 121 ? 10.777 18.375 5.342 1 77.96 121 SER B O 1
ATOM 2146 N N . LEU B 1 122 ? 8.935 19.479 5.999 1 79.59 122 LEU B N 1
ATOM 2147 C CA . LEU B 1 122 ? 8.741 18.577 7.129 1 79.59 122 LEU B CA 1
ATOM 2148 C C . LEU B 1 122 ? 8.407 17.169 6.649 1 79.59 122 LEU B C 1
ATOM 2150 O O . LEU B 1 122 ? 8.848 16.184 7.246 1 79.59 122 LEU B O 1
ATOM 2154 N N . VAL B 1 123 ? 7.586 17.113 5.596 1 78.3 123 VAL B N 1
ATOM 2155 C CA . VAL B 1 123 ? 7.271 15.783 5.084 1 78.3 123 VAL B CA 1
ATOM 2156 C C . VAL B 1 123 ? 8.537 15.125 4.541 1 78.3 123 VAL B C 1
ATOM 2158 O O . VAL B 1 123 ? 8.722 13.913 4.677 1 78.3 123 VAL B O 1
ATOM 2161 N N . ASN B 1 124 ? 9.347 15.882 3.895 1 76.35 124 ASN B N 1
ATOM 2162 C CA . ASN B 1 124 ? 10.608 15.333 3.409 1 76.35 124 ASN B CA 1
ATOM 2163 C C . ASN B 1 124 ? 11.491 14.854 4.559 1 76.35 124 ASN B C 1
ATOM 2165 O O . ASN B 1 124 ? 12.198 13.853 4.428 1 76.35 124 ASN B O 1
ATOM 2169 N N . LEU B 1 125 ? 11.447 15.563 5.601 1 76.74 125 LEU B N 1
ATOM 2170 C CA . LEU B 1 125 ? 12.208 15.187 6.788 1 76.74 125 LEU B CA 1
ATOM 2171 C C . LEU B 1 125 ? 11.688 13.878 7.374 1 76.74 125 LEU B C 1
ATOM 2173 O O . LEU B 1 125 ? 12.446 13.123 7.987 1 76.74 125 LEU B O 1
ATOM 2177 N N . SER B 1 126 ? 10.358 13.625 7.166 1 76.75 126 SER B N 1
ATOM 2178 C CA . SER B 1 126 ? 9.754 12.423 7.731 1 76.75 126 SER B CA 1
ATOM 2179 C C . SER B 1 126 ? 10.41 11.162 7.179 1 76.75 126 SER B C 1
ATOM 2181 O O . SER B 1 126 ? 10.39 10.112 7.824 1 76.75 126 SER B O 1
ATOM 2183 N N . LYS B 1 127 ? 10.979 11.276 6.056 1 71.62 127 LYS B N 1
ATOM 2184 C CA . LYS B 1 127 ? 11.663 10.145 5.438 1 71.62 127 LYS B CA 1
ATOM 2185 C C . LYS B 1 127 ? 12.81 9.65 6.315 1 71.62 127 LYS B C 1
ATOM 2187 O O . LYS B 1 127 ? 13.088 8.45 6.363 1 71.62 127 LYS B O 1
ATOM 2192 N N . GLN B 1 128 ? 13.406 10.52 6.99 1 72.85 128 GLN B N 1
ATOM 2193 C CA . GLN B 1 128 ? 14.58 10.199 7.795 1 72.85 128 GLN B CA 1
ATOM 2194 C C . GLN B 1 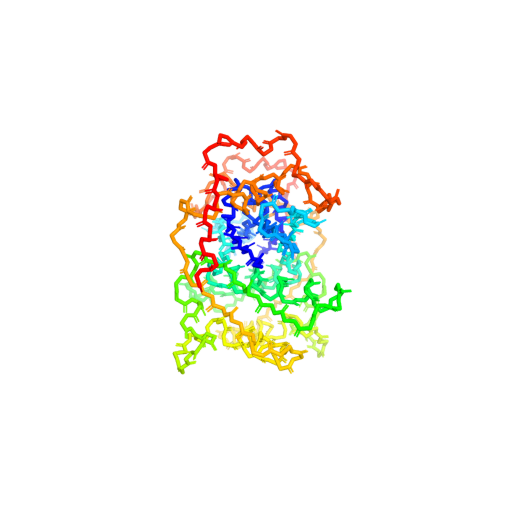128 ? 14.241 10.194 9.283 1 72.85 128 GLN B C 1
ATOM 2196 O O . GLN B 1 128 ? 14.738 9.352 10.035 1 72.85 128 GLN B O 1
ATOM 2201 N N . ALA B 1 129 ? 13.404 11.117 9.647 1 72.35 129 ALA B N 1
ATOM 2202 C CA . ALA B 1 129 ? 13.176 11.377 11.066 1 72.35 129 ALA B CA 1
ATOM 2203 C C . ALA B 1 129 ? 12.034 10.52 11.604 1 72.35 129 ALA B C 1
ATOM 2205 O O . ALA B 1 129 ? 11.871 10.384 12.819 1 72.35 129 ALA B O 1
ATOM 2206 N N . GLY B 1 130 ? 11.391 9.864 10.733 1 75.59 130 GLY B N 1
ATOM 2207 C CA . GLY B 1 130 ? 10.22 9.146 11.211 1 75.59 130 GLY B CA 1
ATOM 2208 C C . GLY B 1 130 ? 9.114 10.064 11.694 1 75.59 130 GLY B C 1
ATOM 2209 O O . GLY B 1 130 ? 8.72 10.995 10.989 1 75.59 130 GLY B O 1
ATOM 2210 N N . CYS B 1 131 ? 8.581 9.758 12.839 1 83.2 131 CYS B N 1
ATOM 2211 C CA . CYS B 1 131 ? 7.551 10.586 13.456 1 83.2 131 CYS B CA 1
ATOM 2212 C C . CYS B 1 131 ? 8.14 11.456 14.561 1 83.2 131 CYS B C 1
ATOM 2214 O O . CYS B 1 131 ? 8.646 10.941 15.559 1 83.2 131 CYS B O 1
ATOM 2216 N N . ARG B 1 132 ? 8.171 12.771 14.334 1 88.07 132 ARG B N 1
ATOM 2217 C CA . ARG B 1 132 ? 8.731 13.7 15.31 1 88.07 132 ARG B CA 1
ATOM 2218 C C . ARG B 1 132 ? 7.857 14.943 15.447 1 88.07 132 ARG B C 1
ATOM 2220 O O . ARG B 1 132 ? 7.173 15.335 14.499 1 88.07 132 ARG B O 1
ATOM 2227 N N . THR B 1 133 ? 7.832 15.475 16.637 1 91.5 133 THR B N 1
ATOM 2228 C CA . THR B 1 133 ? 7.156 16.736 16.922 1 91.5 133 THR B CA 1
ATOM 2229 C C . THR B 1 133 ? 8.107 17.717 17.604 1 91.5 133 THR B C 1
ATOM 2231 O O . THR B 1 133 ? 8.843 17.342 18.518 1 91.5 133 THR B O 1
ATOM 2234 N N . TRP B 1 134 ? 8.248 18.92 17.166 1 90.1 134 TRP B N 1
ATOM 2235 C CA . TRP B 1 134 ? 9.038 19.994 17.759 1 90.1 134 TRP B CA 1
ATOM 2236 C C . TRP B 1 134 ? 8.135 21.081 18.332 1 90.1 134 TRP B C 1
ATOM 2238 O O . TRP B 1 134 ? 7.256 21.597 17.637 1 90.1 134 TRP B O 1
ATOM 2248 N N . SER B 1 135 ? 8.357 21.419 19.564 1 92.34 135 SER B N 1
ATOM 2249 C CA . SER B 1 135 ? 7.559 22.454 20.214 1 92.34 135 SER B CA 1
ATOM 2250 C C . SER B 1 135 ? 8.182 23.833 20.026 1 92.34 135 SER B C 1
ATOM 2252 O O . SER B 1 135 ? 9.364 24.03 20.315 1 92.34 135 SER B O 1
ATOM 2254 N N 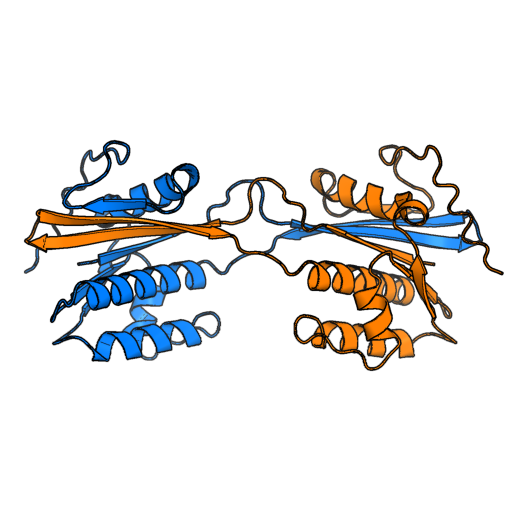. 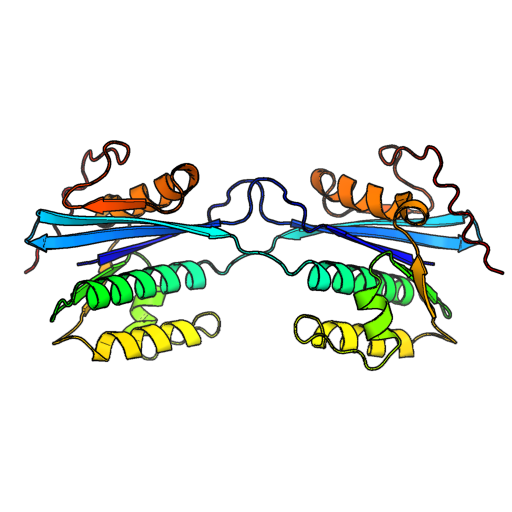GLY B 1 136 ? 7.405 24.713 19.467 1 88.87 136 GLY B N 1
ATOM 2255 C CA . GLY B 1 136 ? 7.78 26.118 19.422 1 88.87 136 GLY B CA 1
ATOM 2256 C C . GLY B 1 136 ? 8.812 26.426 18.354 1 88.87 136 GLY B C 1
ATOM 2257 O O . GLY B 1 136 ? 9.396 27.512 18.343 1 88.87 136 GLY B O 1
ATOM 2258 N N . SER B 1 137 ? 9.142 25.46 17.558 1 85.82 137 SER B N 1
ATOM 2259 C CA . SER B 1 137 ? 10.191 25.675 16.566 1 85.82 137 SER B CA 1
ATOM 2260 C C . SER B 1 137 ? 10.047 24.713 15.392 1 85.82 137 SER B C 1
ATOM 2262 O O . SER B 1 137 ? 9.233 23.788 15.436 1 85.82 137 SER B O 1
ATOM 2264 N N . ILE B 1 138 ? 10.774 25.06 14.364 1 83.76 138 ILE B N 1
ATOM 2265 C CA . ILE B 1 138 ? 10.97 24.182 13.215 1 83.76 138 ILE B CA 1
ATOM 2266 C C . ILE B 1 138 ? 12.376 23.589 13.252 1 83.76 138 ILE B C 1
ATOM 2268 O O . ILE B 1 138 ? 13.34 24.281 13.588 1 83.76 138 ILE B O 1
ATOM 2272 N N . PRO B 1 139 ? 12.436 22.305 12.942 1 86.39 139 PRO B N 1
ATOM 2273 C CA . PRO B 1 139 ? 13.774 21.709 12.979 1 86.39 139 PRO B CA 1
ATOM 2274 C C . PRO B 1 139 ? 14.743 22.375 12.005 1 86.39 139 PRO B C 1
ATOM 2276 O O . PRO B 1 139 ? 14.337 22.809 10.924 1 86.39 139 PRO B O 1
ATOM 2279 N N . THR B 1 140 ? 15.982 22.456 12.356 1 82.62 140 THR B N 1
ATOM 2280 C CA . THR B 1 140 ? 17.024 23.15 11.607 1 82.62 140 THR B CA 1
ATOM 2281 C C . THR B 1 140 ? 17.2 22.529 10.224 1 82.62 140 THR B C 1
ATOM 2283 O O . THR B 1 140 ? 17.662 23.193 9.294 1 82.62 140 THR B O 1
ATOM 2286 N N . GLN B 1 141 ? 16.9 21.29 10.148 1 76.63 141 GLN B N 1
ATOM 2287 C CA . GLN B 1 141 ? 17.044 20.572 8.886 1 76.63 141 GLN B CA 1
ATOM 2288 C C . GLN B 1 141 ? 16.087 21.117 7.831 1 76.63 141 GLN B C 1
ATOM 2290 O O . GLN B 1 141 ? 16.267 20.872 6.636 1 76.63 141 GLN B O 1
ATOM 2295 N N . VAL B 1 142 ? 15.052 21.72 8.318 1 70.48 142 VAL B N 1
ATOM 2296 C CA . VAL B 1 142 ? 14.085 22.322 7.407 1 70.48 142 VAL B CA 1
ATOM 2297 C C . VAL B 1 142 ? 14.576 23.701 6.97 1 70.48 142 VAL B C 1
ATOM 2299 O O . VAL B 1 142 ? 14.843 24.566 7.808 1 70.48 142 VAL B O 1
ATOM 2302 N N . ASN B 1 143 ? 15.548 23.721 5.922 1 57.86 143 ASN B N 1
ATOM 2303 C CA . ASN B 1 143 ? 16.163 24.957 5.451 1 57.86 143 ASN B CA 1
ATOM 2304 C C . ASN B 1 143 ? 15.113 26.008 5.101 1 57.86 143 ASN B C 1
ATOM 2306 O O . ASN B 1 143 ? 14.174 25.728 4.354 1 57.86 143 ASN B O 1
ATOM 2310 N N . PHE B 1 144 ? 14.948 26.862 5.979 1 51.41 144 PHE B N 1
ATOM 2311 C CA . PHE B 1 144 ? 14.048 28.008 5.925 1 51.41 144 PHE B CA 1
ATOM 2312 C C . PHE B 1 144 ? 14.466 28.973 4.822 1 51.41 144 PHE B C 1
ATOM 2314 O O . PHE B 1 144 ? 13.924 30.076 4.716 1 51.41 144 PHE B O 1
ATOM 2321 N N . ALA B 1 145 ? 15.248 28.871 3.812 1 41.4 145 ALA B N 1
ATOM 2322 C CA . ALA B 1 145 ? 15.272 30.21 3.231 1 41.4 145 ALA B CA 1
ATOM 2323 C C . ALA B 1 145 ? 13.916 30.895 3.374 1 41.4 145 ALA B C 1
ATOM 2325 O O . ALA B 1 145 ? 13.827 32.008 3.897 1 41.4 145 ALA B O 1
ATOM 2326 N N . SER B 1 146 ? 13.137 31.068 2.199 1 36.37 146 SER B N 1
ATOM 2327 C CA . SER B 1 146 ? 12.157 32.078 1.814 1 36.37 146 SER B CA 1
ATOM 2328 C C . SER B 1 146 ? 10.811 31.828 2.487 1 36.37 146 SER B C 1
ATOM 2330 O O . SER B 1 146 ? 9.793 32.392 2.08 1 36.37 146 SER B O 1
ATOM 2332 N N . VAL B 1 147 ? 10.661 30.871 3.269 1 39.75 147 VAL B N 1
ATOM 2333 C CA . VAL B 1 147 ? 9.252 30.519 3.414 1 39.75 147 VAL B CA 1
ATOM 2334 C C . VAL B 1 147 ? 8.569 31.503 4.361 1 39.75 147 VAL B C 1
ATOM 2336 O O . VAL B 1 147 ? 8.653 31.358 5.583 1 39.75 147 VAL B O 1
ATOM 2339 N N . VAL B 1 148 ? 8.88 32.752 4.346 1 37.08 148 VAL B N 1
ATOM 2340 C CA . VAL B 1 148 ? 8.001 33.696 5.027 1 37.08 148 VAL B CA 1
ATOM 2341 C C . VAL B 1 148 ? 6.549 33.424 4.638 1 37.08 148 VAL B C 1
ATOM 2343 O O . VAL B 1 148 ? 6.172 33.582 3.475 1 37.08 148 VAL B O 1
ATOM 2346 N N . THR B 1 149 ? 6.053 32.272 4.935 1 39.01 149 THR B N 1
ATOM 2347 C CA . THR B 1 149 ? 4.637 32.148 4.608 1 39.01 149 THR B CA 1
ATOM 2348 C C . THR B 1 149 ? 3.858 33.361 5.11 1 39.01 149 THR B C 1
ATOM 2350 O O . THR B 1 149 ? 3.806 33.616 6.315 1 39.01 149 THR B O 1
ATOM 2353 N N . HIS B 1 150 ? 4.045 34.503 4.46 1 35.09 150 HIS B N 1
ATOM 2354 C CA . HIS B 1 150 ? 3.113 35.608 4.655 1 35.09 150 HIS B CA 1
ATOM 2355 C C . HIS B 1 150 ? 1.667 35.131 4.573 1 35.09 150 HIS B C 1
ATOM 2357 O O . HIS B 1 150 ? 1.105 35.024 3.481 1 35.09 150 HIS B O 1
ATOM 2363 N N . VAL B 1 151 ? 1.31 34.021 5.136 1 37.31 151 VAL B N 1
ATOM 2364 C CA . VAL B 1 151 ? -0.138 33.843 5.155 1 37.31 151 VAL B CA 1
ATOM 2365 C C . VAL B 1 151 ? -0.804 35.086 5.74 1 37.31 151 VAL B C 1
ATOM 2367 O O . VAL B 1 151 ? -0.62 35.401 6.918 1 37.31 151 VAL B O 1
ATOM 2370 N N . SER B 1 152 ? -0.918 36.15 5.007 1 34.54 152 SER B N 1
ATOM 2371 C CA . SER B 1 152 ? -1.673 37.32 5.441 1 34.54 152 SER B CA 1
ATOM 2372 C C . SER B 1 152 ? -3.015 36.92 6.045 1 34.54 152 SER B C 1
ATOM 2374 O O . SER B 1 152 ? -3.78 36.174 5.43 1 34.54 152 SER B O 1
ATOM 2376 N N . PHE B 1 153 ? -3.053 36.632 7.357 1 31.48 153 PHE B N 1
ATOM 2377 C CA . PHE B 1 153 ? -4.302 36.582 8.107 1 31.48 153 PHE B CA 1
ATOM 2378 C C . PHE B 1 153 ? -5.132 37.836 7.862 1 31.48 153 PHE B C 1
ATOM 2380 O O . PHE B 1 153 ? -4.71 38.943 8.204 1 31.48 153 PHE B O 1
ATOM 2387 N N . ASN B 1 154 ? -5.472 38.168 6.561 1 30.49 154 ASN B N 1
ATOM 2388 C CA . ASN B 1 154 ? -6.381 39.305 6.466 1 30.49 154 ASN B CA 1
ATOM 2389 C C . ASN B 1 154 ? -7.725 39.006 7.122 1 30.49 154 ASN B C 1
ATOM 2391 O O . ASN B 1 154 ? -8.226 37.883 7.037 1 30.49 154 ASN B O 1
#

Secondary structure (DSSP, 8-state):
-EEEEEEE---S---EEEEEEEEEEETTEEEEEEEEEEE-PPPHHHHHHHHHHHHHHHHHHTT-SS-EEEES-HHHHHHHHSS---GGGHHHHHHHHHHHTTSSS-EEEE--GGG-HHHHHHHHHHHHH-SEEEESS--TTS--TT--------/-EEEEEEE---S---EEEEEEEEEEETTEEEEEEEEEEE-PPPHHHHHHHHHHHHHHHHHHTT-SS-EEEES-HHHHHHHHSS---GGGHHHHHHHHHHHTTSSS-EEEE--GGG-HHHHHHHHHHHHH-SEEEESS--TTS--TT--------

Sequence (308 aa):
MITTQWLLKGLTCCEKLGWGLVAYDQPNSVYISACRNESIEIDPLLAEVLGIRWGLQTAKDLNWPTVTIVSDAEVVVKCINSKAHVAAIDHIVQDCRVLLLDFHDPNVMFVKRDLNIVAHSLVNLSKQAGCRTWSGSIPTQVNFASVVTHVSFNMITTQWLLKGLTCCEKLGWGLVAYDQPNSVYISACRNESIEIDPLLAEVLGIRWGLQTAKDLNWPTVTIVSDAEVVVKCINSKAHVAAIDHIVQDCRVLLLDFHDPNVMFVKRDLNIVAHSLVNLSKQAGCRTWSGSIPTQVNFASVVTHVSFN

InterPro domains:
  IPR002156 Ribonuclease H domain [PF13456] (20-124)
  IPR012337 Ribonuclease H-like superfamily [SSF53098] (16-125)
  IPR036397 Ribonuclease H superfamily [G3DSA:3.30.420.10] (10-131)
  IPR044730 Ribonuclease H-like domain, plant type [cd06222] (43-124)
  IPR053151 Ribonuclease H-like [PTHR47723] (15-134)

Nearest PDB structures (foldseek):
  4e19-assembly2_B  TM=7.193E-01  e=5.268E-06  Halobacterium salinarum NRC-1
  3hst-assembly4_D  TM=7.157E-01  e=1.617E-04  Mycobacterium tuberculosis
  3hst-assembly2_B  TM=6.369E-01  e=9.829E-05  Mycobacterium tuberculosis
  2qkk-assembly3_J  TM=5.162E-01  e=3.021E-02  Homo sapiens
  5dmr-assembly1_A  TM=5.262E-01  e=1.727E-01  Moloney murine leukemia virus isolate Shinnick

Foldseek 3Di:
DAEFAFDPPPPPCQPWDKDWDWDDPDVVHTPDIDMDTDGDDDDRLQRQLVRQLVVLVVCVVVVPQEEEYEYQPPLLLCVLVHVDDDPSRRVSSVSSNVSNVSHDPYHYDHDHPLLRLLNVLVNVVCVPPPDDDDPPDRDVSSPPDPNPSCPVPD/DAEFAFDPPPPVCQPWDKDWDWDDPDVVHTPDIDMDTDGDDDDRLQRQLVRQLVRLVVCVVVVPQEEEYEYQPPLLLCVLVHVDDDPSRRVSSVVSNVSNVSHDPYHYDHDHCLLRLLNVLVNVCCVPPPDDDDPPDRDVSSPPDPNPSCPVPD